Protein AF-A0A7W9JJ99-F1 (afdb_monomer)

Foldseek 3Di:
DDPPVPPPPDDPPPDQKDADPDPPPVVSLVVVVVCQQLFQWFQLAVRIIHGQVVQQPDDLQVLLVSSVVSLCVRPVPWAFDDPLVCVVVVHDDPDRQLETETADPDPVRFDWAANDPDRHHPNNVVVVDDGDGRRTYGHDYPDQDDPPPPFDWDFDADPVGHTPGIDTHDVVVVVCVCLVVVDDPVVSVVVVVVCCVVCVPD

Structure (mmCIF, N/CA/C/O backbone):
data_AF-A0A7W9JJ99-F1
#
_entry.id   AF-A0A7W9JJ99-F1
#
loop_
_atom_site.group_PDB
_atom_site.id
_atom_site.type_symbol
_atom_site.label_atom_id
_atom_site.label_alt_id
_atom_site.label_comp_id
_atom_site.label_asym_id
_atom_site.label_entity_id
_atom_site.label_seq_id
_atom_site.pdbx_PDB_ins_code
_atom_site.Cartn_x
_atom_site.Cartn_y
_atom_site.Cartn_z
_atom_site.occupancy
_atom_site.B_iso_or_equiv
_atom_site.auth_seq_id
_atom_site.auth_comp_id
_atom_site.auth_asym_id
_atom_site.auth_atom_id
_atom_site.pdbx_PDB_model_num
ATOM 1 N N . MET A 1 1 ? -23.608 -8.880 16.069 1.00 31.75 1 MET A N 1
ATOM 2 C CA . MET A 1 1 ? -22.162 -8.655 15.839 1.00 31.75 1 MET A CA 1
ATOM 3 C C . MET A 1 1 ? -21.664 -9.660 14.813 1.00 31.75 1 MET A C 1
ATOM 5 O O . MET A 1 1 ? -21.058 -10.658 15.172 1.00 31.75 1 MET A O 1
ATOM 9 N N . THR A 1 2 ? -21.964 -9.427 13.537 1.00 25.95 2 THR A N 1
ATOM 10 C CA . THR A 1 2 ? -21.487 -10.282 12.443 1.00 25.95 2 THR A CA 1
ATOM 11 C C . THR A 1 2 ? -19.990 -10.051 12.272 1.00 25.95 2 THR A C 1
ATOM 13 O O . THR A 1 2 ? -19.569 -8.919 12.024 1.00 25.95 2 THR A O 1
ATOM 16 N N . ALA A 1 3 ? -19.186 -11.091 12.473 1.00 32.62 3 ALA A N 1
ATOM 17 C CA . ALA A 1 3 ? -17.750 -11.025 12.274 1.00 32.62 3 ALA A CA 1
ATOM 18 C C . ALA A 1 3 ? -17.468 -10.696 10.800 1.00 32.62 3 ALA A C 1
ATOM 20 O O . ALA A 1 3 ? -17.938 -11.383 9.900 1.00 32.62 3 ALA A O 1
ATOM 21 N N . LEU A 1 4 ? -16.667 -9.659 10.541 1.00 39.00 4 LEU A N 1
ATOM 22 C CA . LEU A 1 4 ? -16.197 -9.288 9.194 1.00 39.00 4 LEU A CA 1
ATOM 23 C C . LEU A 1 4 ? -15.353 -10.391 8.511 1.00 39.00 4 LEU A C 1
ATOM 25 O O . LEU A 1 4 ? -14.909 -10.199 7.383 1.00 39.00 4 LEU A O 1
ATOM 29 N N . ALA A 1 5 ? -15.141 -11.526 9.186 1.00 36.66 5 ALA A N 1
ATOM 30 C CA . ALA A 1 5 ? -14.491 -12.725 8.672 1.00 36.66 5 ALA A CA 1
ATOM 31 C C . ALA A 1 5 ? -15.355 -13.522 7.670 1.00 36.66 5 ALA A C 1
ATOM 33 O O . ALA A 1 5 ? -14.796 -14.298 6.907 1.00 36.66 5 ALA A O 1
ATOM 34 N N . ASP A 1 6 ? -16.675 -13.301 7.623 1.00 34.53 6 ASP A N 1
ATOM 35 C CA . ASP A 1 6 ? -17.609 -14.064 6.769 1.00 34.53 6 ASP A CA 1
ATOM 36 C C . ASP A 1 6 ? -17.814 -13.486 5.354 1.00 34.53 6 ASP A C 1
ATOM 38 O O . ASP A 1 6 ? -18.693 -13.912 4.605 1.00 34.53 6 ASP A O 1
ATOM 42 N N . VAL A 1 7 ? -17.018 -12.493 4.943 1.00 38.62 7 VAL A N 1
ATOM 43 C CA . VAL A 1 7 ? -17.104 -11.953 3.577 1.00 38.62 7 VAL A CA 1
ATOM 44 C C . VAL A 1 7 ? -16.300 -12.852 2.636 1.00 38.62 7 VAL A C 1
ATOM 46 O O . VAL A 1 7 ? -15.124 -12.606 2.375 1.00 38.62 7 VAL A O 1
ATOM 49 N N . ALA A 1 8 ? -16.967 -13.885 2.119 1.00 35.09 8 ALA A N 1
ATOM 50 C CA . ALA A 1 8 ? -16.450 -14.935 1.232 1.00 35.09 8 ALA A CA 1
ATOM 51 C C . ALA A 1 8 ? -15.823 -14.463 -0.107 1.00 35.09 8 ALA A C 1
ATOM 53 O O . ALA A 1 8 ? -15.355 -15.290 -0.883 1.00 35.09 8 ALA A O 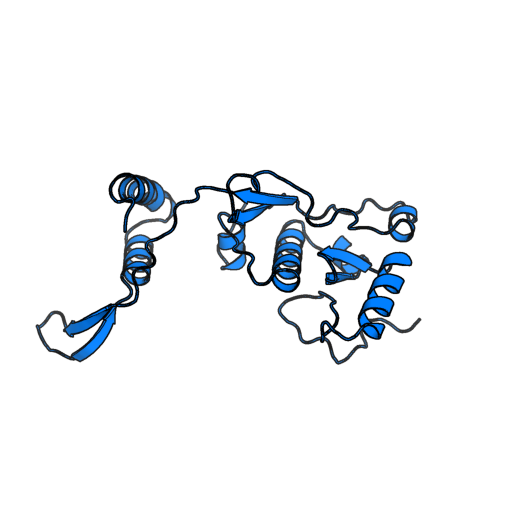1
ATOM 54 N N . ASP A 1 9 ? -15.750 -13.153 -0.366 1.00 32.00 9 ASP A N 1
ATOM 55 C CA . ASP A 1 9 ? -15.292 -12.568 -1.638 1.00 32.00 9 ASP A CA 1
ATOM 56 C C . ASP A 1 9 ? -13.949 -11.814 -1.565 1.00 32.00 9 ASP A C 1
ATOM 58 O O . ASP A 1 9 ? -13.545 -11.142 -2.518 1.00 32.00 9 ASP A O 1
ATOM 62 N N . LEU A 1 10 ? -13.202 -11.921 -0.462 1.00 34.94 10 LEU A N 1
ATOM 63 C CA . LEU A 1 10 ? -11.846 -11.368 -0.392 1.00 34.94 10 LEU A CA 1
ATOM 64 C C . LEU A 1 10 ? -10.830 -12.391 -0.911 1.00 34.9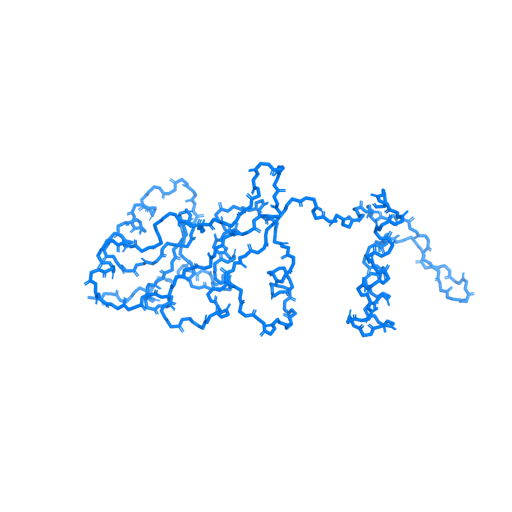4 10 LEU A C 1
ATOM 66 O O . LEU A 1 10 ? -10.367 -13.260 -0.176 1.00 34.94 10 LEU A O 1
ATOM 70 N N . ARG A 1 11 ? -10.443 -12.279 -2.188 1.00 32.44 11 ARG A N 1
ATOM 71 C CA . ARG A 1 11 ? -9.293 -13.035 -2.704 1.00 32.44 11 ARG A CA 1
ATOM 72 C C . ARG A 1 11 ? -8.020 -12.574 -1.980 1.00 32.44 11 ARG A C 1
ATOM 74 O O . ARG A 1 11 ? -7.723 -11.378 -2.024 1.00 32.44 11 ARG A O 1
ATOM 81 N N . PRO A 1 12 ? -7.229 -13.475 -1.366 1.00 34.31 12 PRO A N 1
ATOM 82 C CA . PRO A 1 12 ? -5.925 -13.116 -0.838 1.00 34.31 12 PRO A CA 1
ATOM 83 C C . PRO A 1 12 ? -4.993 -12.789 -2.005 1.00 34.31 12 PRO A C 1
ATOM 85 O O . PRO A 1 12 ? -4.319 -13.650 -2.559 1.00 34.31 12 PRO A O 1
ATOM 88 N N . GLY A 1 13 ? -4.905 -11.510 -2.349 1.00 35.56 13 GLY A N 1
ATOM 89 C CA . GLY A 1 13 ? -3.699 -10.956 -2.947 1.00 35.56 13 GLY A CA 1
ATOM 90 C C . GLY A 1 13 ? -2.668 -10.740 -1.843 1.00 35.56 13 GLY A C 1
ATOM 91 O O . GLY A 1 13 ? -2.318 -9.602 -1.553 1.00 35.56 13 GLY A O 1
ATOM 92 N N . THR A 1 14 ? -2.240 -11.803 -1.149 1.00 40.41 14 THR A N 1
ATOM 93 C CA . THR A 1 14 ? -1.187 -11.738 -0.109 1.00 40.41 14 THR A CA 1
ATOM 94 C C . THR A 1 14 ? -1.418 -10.680 0.994 1.00 40.41 14 THR A C 1
ATOM 96 O O . THR A 1 14 ? -0.504 -9.951 1.368 1.00 40.41 14 THR A O 1
ATOM 99 N N . GLY A 1 15 ? -2.636 -10.566 1.540 1.00 51.03 15 GLY A N 1
ATOM 100 C CA . GLY A 1 15 ? -2.869 -9.803 2.775 1.00 51.03 15 GLY A CA 1
ATOM 101 C C . GLY A 1 15 ? -4.320 -9.358 3.032 1.00 51.03 15 GLY A C 1
ATOM 102 O O . GLY A 1 15 ? -5.155 -9.448 2.136 1.00 51.03 15 GLY A O 1
ATOM 103 N N . PRO A 1 16 ? -4.630 -8.840 4.239 1.00 68.81 16 PRO A N 1
ATOM 104 C CA . PRO A 1 16 ? -5.989 -8.512 4.697 1.00 68.81 16 PRO A CA 1
ATOM 105 C C . PRO A 1 16 ? -6.514 -7.134 4.228 1.00 68.81 16 PRO A C 1
ATOM 107 O O . PRO A 1 16 ? -7.347 -6.516 4.893 1.00 68.81 16 PRO A O 1
ATOM 110 N N . LEU A 1 17 ? -5.992 -6.609 3.113 1.00 78.69 17 LEU A N 1
ATOM 111 C CA . LEU A 1 17 ? -6.330 -5.272 2.613 1.00 78.69 17 LEU A CA 1
ATOM 112 C C . LEU A 1 17 ? -7.740 -5.235 2.011 1.00 78.69 17 LEU A C 1
ATOM 114 O O . LEU A 1 17 ? -8.132 -6.112 1.248 1.00 78.69 17 LEU A O 1
ATOM 118 N N . LEU A 1 18 ? -8.478 -4.171 2.319 1.00 82.94 18 LEU A N 1
ATOM 119 C CA . LEU A 1 18 ? -9.849 -3.945 1.880 1.00 82.94 18 LEU A CA 1
ATOM 120 C C . LEU A 1 18 ? -9.906 -2.739 0.940 1.00 82.94 18 LEU A C 1
ATOM 122 O O . LEU A 1 18 ? -9.559 -1.617 1.321 1.00 82.94 18 LEU A O 1
ATOM 126 N N . CYS A 1 19 ? -10.392 -2.950 -0.275 1.00 84.44 19 CYS A N 1
ATOM 127 C CA . CYS A 1 19 ? -10.714 -1.901 -1.237 1.00 84.44 19 CYS A CA 1
ATOM 128 C C . CYS A 1 19 ? -11.987 -2.279 -2.008 1.00 84.44 19 CYS A C 1
ATOM 130 O O . CYS A 1 19 ? -12.437 -3.423 -1.971 1.00 84.44 19 CYS A O 1
ATOM 132 N N . ALA A 1 20 ? -12.610 -1.309 -2.677 1.00 76.44 20 ALA A N 1
ATOM 133 C CA . ALA A 1 20 ? -13.726 -1.616 -3.568 1.00 76.44 20 ALA A CA 1
ATOM 134 C C . ALA A 1 20 ? -13.201 -2.361 -4.805 1.00 76.44 20 ALA A C 1
ATOM 136 O O . ALA A 1 20 ? -12.248 -1.898 -5.430 1.00 76.44 20 ALA A O 1
ATOM 137 N N . ALA A 1 21 ? -13.839 -3.479 -5.167 1.00 74.94 21 ALA A N 1
ATOM 138 C CA . ALA A 1 21 ? -13.423 -4.310 -6.302 1.00 74.94 21 ALA A CA 1
ATOM 139 C C . ALA A 1 21 ? -13.453 -3.548 -7.637 1.00 74.94 21 ALA A C 1
ATOM 141 O O . ALA A 1 21 ? -12.597 -3.747 -8.495 1.00 74.94 21 ALA A O 1
ATOM 142 N N . ARG A 1 22 ? -14.431 -2.649 -7.794 1.00 72.81 22 ARG A N 1
ATOM 143 C CA . ARG A 1 22 ? -14.549 -1.730 -8.928 1.00 72.81 22 ARG A CA 1
ATOM 144 C C . ARG A 1 22 ? -14.468 -0.291 -8.442 1.00 72.81 22 ARG A C 1
ATOM 146 O O . ARG A 1 22 ? -15.005 0.055 -7.387 1.00 72.81 22 ARG A O 1
ATOM 153 N N . ARG A 1 23 ? -13.805 0.569 -9.213 1.00 72.44 23 ARG A N 1
ATOM 154 C CA . ARG A 1 23 ? -13.537 1.964 -8.822 1.00 72.44 23 ARG A CA 1
ATOM 155 C C . ARG A 1 23 ? -14.819 2.805 -8.788 1.00 72.44 23 ARG A C 1
ATOM 157 O O . ARG A 1 23 ? -14.915 3.749 -7.996 1.00 72.44 23 ARG A O 1
ATOM 164 N N . GLU A 1 24 ? -15.778 2.433 -9.621 1.00 81.31 24 GLU A N 1
ATOM 165 C CA . GLU A 1 24 ? -17.103 3.012 -9.810 1.00 81.31 24 GLU A CA 1
ATOM 166 C C . GLU A 1 24 ? -18.142 2.545 -8.779 1.00 81.31 24 GLU A C 1
ATOM 168 O O . GLU A 1 24 ? -19.194 3.171 -8.668 1.00 81.31 24 GLU A O 1
ATOM 173 N N . ASP A 1 25 ? -17.858 1.518 -7.965 1.00 86.56 25 ASP A N 1
ATOM 174 C CA . ASP A 1 25 ? -18.778 1.074 -6.909 1.00 86.56 25 ASP A CA 1
ATOM 175 C C . ASP A 1 25 ? -18.770 2.056 -5.723 1.00 86.56 25 ASP A C 1
ATOM 177 O O . ASP A 1 25 ? -18.085 1.900 -4.702 1.00 86.56 25 ASP A O 1
ATOM 181 N N . LEU A 1 26 ? -19.558 3.119 -5.869 1.00 88.56 26 LEU A N 1
ATOM 182 C CA . LEU A 1 26 ? -19.709 4.167 -4.866 1.00 88.56 26 LEU A CA 1
ATOM 183 C C . LEU A 1 26 ? -20.314 3.635 -3.561 1.00 88.56 26 LEU A C 1
ATOM 185 O O . LEU A 1 26 ? -19.985 4.143 -2.486 1.00 88.56 26 LEU A O 1
ATOM 189 N N . ALA A 1 27 ? -21.173 2.615 -3.623 1.00 82.62 27 ALA A N 1
ATOM 190 C CA . ALA A 1 27 ? -21.819 2.048 -2.445 1.00 82.62 27 ALA A CA 1
ATOM 191 C C . ALA A 1 27 ? -20.811 1.285 -1.574 1.00 82.62 27 ALA A C 1
ATOM 193 O O . ALA A 1 27 ? -20.781 1.482 -0.355 1.00 82.62 27 ALA A O 1
ATOM 194 N N . ALA A 1 28 ? -19.947 0.462 -2.177 1.00 80.00 28 ALA A N 1
ATOM 195 C CA . ALA A 1 28 ? -18.839 -0.196 -1.483 1.00 80.00 28 ALA A CA 1
ATOM 196 C C . ALA A 1 28 ? -17.869 0.820 -0.869 1.00 80.00 28 ALA A C 1
ATOM 198 O O . ALA A 1 28 ? -17.546 0.732 0.317 1.00 80.00 28 ALA A O 1
ATOM 199 N N . ARG A 1 29 ? -17.481 1.853 -1.624 1.00 86.06 29 ARG A N 1
ATOM 200 C CA . ARG A 1 29 ? -16.591 2.915 -1.123 1.00 86.06 29 ARG A CA 1
ATOM 201 C C . ARG A 1 29 ? -17.185 3.655 0.074 1.00 86.06 29 ARG A C 1
ATOM 203 O O . ARG A 1 29 ? -16.494 3.871 1.065 1.00 86.06 29 ARG A O 1
ATOM 210 N N . ARG A 1 30 ? -18.480 3.988 0.028 1.00 89.50 30 ARG A N 1
ATOM 211 C CA . ARG A 1 30 ? -19.195 4.602 1.159 1.00 89.50 30 ARG A CA 1
ATOM 212 C C . ARG A 1 30 ? -19.293 3.669 2.365 1.00 89.50 30 ARG A C 1
ATOM 214 O O . ARG A 1 30 ? -19.314 4.160 3.489 1.00 89.50 30 ARG A O 1
ATOM 221 N N . ARG A 1 31 ? -19.405 2.349 2.168 1.00 90.25 31 ARG A N 1
ATOM 222 C CA . ARG A 1 31 ? -19.384 1.365 3.269 1.00 90.25 31 ARG A CA 1
ATOM 223 C C . ARG A 1 31 ? -18.015 1.329 3.952 1.00 90.25 31 ARG A C 1
ATOM 225 O O . ARG A 1 31 ? -17.969 1.416 5.174 1.00 90.25 31 ARG A O 1
ATOM 232 N N . LEU A 1 32 ? -16.931 1.282 3.175 1.00 88.50 32 LEU A N 1
ATOM 233 C CA . LEU A 1 32 ? -15.558 1.323 3.694 1.00 88.50 32 LEU A CA 1
ATOM 234 C C . LEU A 1 32 ? -15.269 2.626 4.444 1.00 88.50 32 LEU A C 1
ATOM 236 O O . LEU A 1 32 ? -14.741 2.592 5.551 1.00 88.50 32 LEU A O 1
ATOM 240 N N . GLU A 1 33 ? -15.674 3.767 3.882 1.00 91.19 33 GLU A N 1
ATOM 241 C CA . GLU A 1 33 ? -15.489 5.061 4.542 1.00 91.19 33 GLU A CA 1
ATOM 242 C C . GLU A 1 33 ? -16.238 5.121 5.875 1.00 91.19 33 GLU A C 1
ATOM 244 O O . GLU A 1 33 ? -15.659 5.521 6.878 1.00 91.19 33 GLU A O 1
ATOM 249 N N . ARG A 1 34 ? -17.490 4.643 5.921 1.00 92.69 34 ARG A N 1
ATOM 250 C CA . ARG A 1 34 ? -18.264 4.559 7.169 1.00 92.69 34 ARG A CA 1
ATOM 251 C C . ARG A 1 34 ? -17.601 3.654 8.205 1.00 92.69 34 ARG A C 1
ATOM 253 O O . ARG A 1 34 ? -17.524 4.039 9.367 1.00 92.69 34 ARG A O 1
ATOM 260 N N . ALA A 1 35 ? -17.110 2.483 7.802 1.00 90.19 35 ALA A N 1
ATOM 261 C CA . ALA A 1 35 ? -16.393 1.576 8.699 1.00 90.19 35 ALA A CA 1
ATOM 262 C C . ALA A 1 35 ? -15.102 2.218 9.243 1.00 90.19 35 ALA A C 1
ATOM 264 O O . ALA A 1 35 ? -14.821 2.136 10.436 1.00 90.19 35 ALA A O 1
ATOM 265 N N . TRP A 1 36 ? -14.362 2.951 8.405 1.00 95.69 36 TRP A N 1
ATOM 266 C CA . TRP A 1 36 ? -13.226 3.753 8.859 1.00 95.69 36 TRP A CA 1
ATOM 267 C C . TRP A 1 36 ? -13.654 4.848 9.842 1.00 95.69 36 TRP A C 1
ATOM 269 O O . TRP A 1 36 ? -13.064 4.951 10.915 1.00 95.69 36 TRP A O 1
ATOM 279 N N . THR A 1 37 ? -14.707 5.620 9.547 1.00 95.56 37 THR A N 1
ATOM 280 C CA . THR A 1 37 ? -15.227 6.668 10.443 1.00 95.56 37 THR A CA 1
ATOM 281 C C . THR A 1 37 ? -15.614 6.121 11.817 1.00 95.56 37 THR A C 1
ATOM 283 O O . THR A 1 37 ? -15.322 6.776 12.812 1.00 95.56 37 THR A O 1
ATOM 286 N N . ARG A 1 38 ? -16.201 4.917 11.886 1.00 93.88 38 ARG A N 1
ATOM 287 C CA . ARG A 1 38 ? -16.521 4.229 13.152 1.00 93.88 38 ARG A CA 1
ATOM 288 C C . ARG A 1 38 ? -15.298 3.724 13.919 1.00 93.88 38 ARG A C 1
ATOM 290 O O . ARG A 1 38 ? -15.411 3.438 15.102 1.00 93.88 38 ARG A O 1
ATOM 297 N N . GLY A 1 39 ? -14.143 3.643 13.263 1.00 94.44 39 GLY A N 1
ATOM 298 C CA . GLY A 1 39 ? -12.896 3.163 13.855 1.00 94.44 39 GLY A CA 1
ATOM 299 C C . GLY A 1 39 ? -12.613 1.680 13.635 1.00 94.44 39 GLY A C 1
ATOM 300 O O . GLY A 1 39 ? -11.619 1.176 14.143 1.00 94.44 39 GLY A O 1
ATOM 301 N N . ASP A 1 40 ? -13.415 0.998 12.817 1.00 91.69 40 ASP A N 1
ATOM 302 C CA . ASP A 1 40 ? -13.230 -0.427 12.521 1.00 91.69 40 ASP A CA 1
ATOM 303 C C . ASP A 1 40 ? -11.980 -0.669 11.646 1.00 91.69 40 ASP A C 1
ATOM 305 O O . ASP A 1 40 ? -11.399 -1.758 11.639 1.00 91.69 40 ASP A O 1
ATOM 309 N N . LEU A 1 41 ? -11.561 0.353 10.889 1.00 93.12 41 LEU A N 1
ATOM 310 C CA . LEU A 1 41 ? -10.511 0.273 9.876 1.00 93.12 41 LEU A CA 1
ATOM 311 C C . LEU A 1 41 ? -9.413 1.326 10.072 1.00 93.12 41 LEU A C 1
ATOM 313 O O . LEU A 1 41 ? -9.663 2.459 10.482 1.00 93.12 41 LEU A O 1
ATOM 317 N N . VAL A 1 42 ? -8.205 0.981 9.636 1.00 94.12 42 VAL A N 1
ATOM 318 C CA . VAL A 1 42 ? -7.075 1.880 9.388 1.00 94.12 42 VAL A CA 1
ATOM 319 C C . VAL A 1 42 ? -6.982 2.141 7.890 1.00 94.12 42 VAL A C 1
ATOM 321 O O . VAL A 1 42 ? -7.060 1.222 7.080 1.00 94.12 42 VAL A O 1
ATOM 324 N N . ARG A 1 43 ? -6.798 3.400 7.499 1.00 95.25 43 ARG A N 1
ATOM 325 C CA . ARG A 1 43 ? -6.557 3.791 6.108 1.00 95.25 43 ARG A CA 1
ATOM 326 C C . ARG A 1 43 ? -5.055 3.789 5.844 1.00 95.25 43 ARG A C 1
ATOM 328 O O . ARG A 1 43 ? -4.326 4.544 6.480 1.00 95.25 43 ARG A O 1
ATOM 335 N N . LEU A 1 44 ? -4.594 2.988 4.889 1.00 92.12 44 LEU A N 1
ATOM 336 C CA . LEU A 1 44 ? -3.174 2.939 4.511 1.00 92.12 44 LEU A CA 1
ATOM 337 C C . LEU A 1 44 ? -2.892 3.767 3.255 1.00 92.12 44 LEU A C 1
ATOM 339 O O . LEU A 1 44 ? -1.858 4.424 3.159 1.00 92.12 44 LEU A O 1
ATOM 343 N N . ALA A 1 45 ? -3.850 3.809 2.331 1.00 90.94 45 ALA A N 1
ATOM 344 C CA . ALA A 1 45 ? -3.818 4.660 1.150 1.00 90.94 45 ALA A CA 1
ATOM 345 C C . ALA A 1 45 ? -5.237 5.133 0.794 1.00 90.94 45 ALA A C 1
ATOM 347 O O . ALA A 1 45 ? -6.224 4.737 1.416 1.00 90.94 45 ALA A O 1
ATOM 348 N N . ALA A 1 46 ? -5.362 6.021 -0.193 1.00 87.75 46 ALA A N 1
ATOM 349 C CA . ALA A 1 46 ? -6.670 6.489 -0.641 1.00 87.75 46 ALA A CA 1
ATOM 350 C C . ALA A 1 46 ? -7.511 5.309 -1.164 1.00 87.75 46 ALA A C 1
ATOM 352 O O . ALA A 1 46 ? -7.149 4.691 -2.160 1.00 87.75 46 ALA A O 1
ATOM 353 N N . GLY A 1 47 ? -8.624 5.007 -0.489 1.00 88.56 47 GLY A N 1
ATOM 354 C CA . GLY A 1 47 ? -9.521 3.909 -0.862 1.00 88.56 47 GLY A CA 1
ATOM 355 C C . GLY A 1 47 ? -9.030 2.503 -0.495 1.00 88.56 47 GLY A C 1
ATOM 356 O O . GLY A 1 47 ? -9.682 1.540 -0.891 1.00 88.56 47 GLY A O 1
ATOM 357 N N . VAL A 1 48 ? -7.924 2.378 0.251 1.00 90.25 48 VAL A N 1
ATOM 358 C CA . VAL A 1 48 ? -7.375 1.089 0.695 1.00 90.25 48 VAL A CA 1
ATOM 359 C C . VAL A 1 48 ? -7.228 1.083 2.212 1.00 90.25 48 VAL A C 1
ATOM 361 O O . VAL A 1 48 ? -6.565 1.947 2.801 1.00 90.25 48 VAL A O 1
ATOM 364 N N . TYR A 1 49 ? -7.853 0.093 2.835 1.00 91.25 49 TYR A N 1
ATOM 365 C CA . TYR A 1 49 ? -8.022 -0.004 4.275 1.00 91.25 49 TYR A CA 1
ATOM 366 C C . TYR A 1 49 ? -7.522 -1.349 4.799 1.00 91.25 49 TYR A C 1
ATOM 368 O O . TYR A 1 49 ? -7.333 -2.298 4.044 1.00 91.25 49 TYR A O 1
ATOM 376 N N . LEU A 1 50 ? -7.331 -1.429 6.108 1.00 87.69 50 LEU A N 1
ATOM 377 C CA . LEU A 1 50 ? -7.024 -2.654 6.833 1.00 87.69 50 LEU A CA 1
ATOM 378 C C . LEU A 1 50 ? -7.847 -2.679 8.125 1.00 87.69 50 LEU A C 1
ATOM 380 O O . LEU A 1 50 ? -7.986 -1.618 8.736 1.00 87.69 50 LEU A O 1
ATOM 384 N N . PRO A 1 51 ? -8.377 -3.824 8.586 1.00 87.25 51 PRO A N 1
ATOM 385 C CA . PRO A 1 51 ? -9.005 -3.893 9.902 1.00 87.25 51 PRO A CA 1
ATOM 386 C C . PRO A 1 51 ? -8.061 -3.404 11.008 1.00 87.25 51 PRO A C 1
ATOM 388 O O . PRO A 1 51 ? -6.880 -3.764 11.039 1.00 87.25 51 PRO A O 1
ATOM 391 N N . ALA A 1 52 ? -8.571 -2.576 11.921 1.00 90.12 52 ALA A N 1
ATOM 392 C CA . ALA A 1 52 ? -7.764 -1.977 12.984 1.00 90.12 52 ALA A CA 1
ATOM 393 C C . ALA A 1 52 ? -7.115 -3.004 13.940 1.00 90.12 52 ALA A C 1
ATOM 395 O O . ALA A 1 52 ? -5.928 -2.838 14.253 1.00 90.12 52 ALA A O 1
ATOM 396 N N . PRO A 1 53 ? -7.799 -4.094 14.352 1.00 84.69 53 PRO A N 1
ATOM 397 C CA . PRO A 1 53 ? -7.171 -5.144 15.155 1.00 84.69 53 PRO A CA 1
ATOM 398 C C . PRO A 1 53 ? -6.007 -5.810 14.416 1.00 84.69 53 PRO A C 1
ATOM 400 O O . PRO A 1 53 ? -4.926 -5.978 14.976 1.00 84.69 53 PRO A O 1
ATOM 403 N N . THR A 1 54 ? -6.192 -6.098 13.124 1.00 84.94 54 THR A N 1
ATOM 404 C CA . THR A 1 54 ? -5.151 -6.684 12.277 1.00 84.94 54 THR A CA 1
ATOM 405 C C . THR A 1 54 ? -3.940 -5.767 12.178 1.00 84.94 54 THR A C 1
ATOM 407 O O . THR A 1 54 ? -2.830 -6.217 12.424 1.00 84.94 54 THR A O 1
ATOM 410 N N . TRP A 1 55 ? -4.138 -4.473 11.899 1.00 89.56 55 TRP A N 1
ATOM 411 C CA . TRP A 1 55 ? -3.045 -3.494 11.842 1.00 89.56 55 TRP A CA 1
ATOM 412 C C . TRP A 1 55 ? -2.229 -3.432 13.139 1.00 89.56 55 TRP A C 1
ATOM 414 O O . TRP A 1 55 ? -1.005 -3.315 13.108 1.00 89.56 55 TRP A O 1
ATOM 424 N N . THR A 1 56 ? -2.916 -3.507 14.278 1.00 89.31 56 THR A N 1
ATOM 425 C CA . THR A 1 56 ? -2.300 -3.397 15.605 1.00 89.31 56 THR A CA 1
ATOM 426 C C . THR A 1 56 ? -1.469 -4.636 15.938 1.00 89.31 56 THR A C 1
ATOM 428 O O . THR A 1 56 ? -0.414 -4.509 16.554 1.00 89.31 56 THR A O 1
ATOM 431 N N . ALA A 1 57 ? -1.908 -5.809 15.478 1.00 84.50 57 ALA A N 1
ATOM 432 C CA . ALA A 1 57 ? -1.205 -7.076 15.646 1.00 84.50 57 ALA A CA 1
ATOM 433 C C . ALA A 1 57 ? -0.008 -7.258 14.692 1.00 84.50 57 ALA A C 1
ATOM 435 O O . ALA A 1 57 ? 0.829 -8.126 14.934 1.00 84.50 57 ALA A O 1
ATOM 436 N N . LEU A 1 58 ? 0.097 -6.468 13.613 1.00 82.00 58 LEU A N 1
ATOM 437 C CA . LEU A 1 58 ? 1.212 -6.589 12.671 1.00 82.00 58 LEU A CA 1
ATOM 438 C C . LEU A 1 58 ? 2.547 -6.230 13.329 1.00 82.00 58 LEU A C 1
ATOM 440 O O . LEU A 1 58 ? 2.702 -5.169 13.952 1.00 82.00 58 LEU A O 1
ATOM 444 N N . SER A 1 59 ? 3.545 -7.076 13.071 1.00 81.19 59 SER A N 1
ATOM 445 C CA . SER A 1 59 ? 4.934 -6.762 13.376 1.00 81.19 59 SER A CA 1
ATOM 446 C C . SER A 1 59 ? 5.377 -5.503 12.610 1.00 81.19 59 SER A C 1
ATOM 448 O O . SER A 1 59 ? 4.793 -5.155 11.574 1.00 81.19 59 SER A O 1
ATOM 450 N N . PRO A 1 60 ? 6.428 -4.802 13.066 1.00 79.06 60 PRO A N 1
ATOM 451 C CA . PRO A 1 60 ? 6.935 -3.633 12.352 1.00 79.06 60 PRO A CA 1
ATOM 452 C C . PRO A 1 60 ? 7.278 -3.915 10.875 1.00 79.06 60 PRO A C 1
ATOM 454 O O . PRO A 1 60 ? 6.989 -3.102 9.994 1.00 79.06 60 PRO A O 1
ATOM 457 N N . TRP A 1 61 ? 7.784 -5.114 10.587 1.00 73.44 61 TRP A N 1
ATOM 458 C CA . TRP A 1 61 ? 8.116 -5.589 9.242 1.00 73.44 61 TRP A CA 1
ATOM 459 C C . TRP A 1 61 ? 6.890 -5.767 8.356 1.00 73.44 61 TRP A C 1
ATOM 461 O O . TRP A 1 61 ? 6.879 -5.334 7.199 1.00 73.44 61 TRP A O 1
ATOM 471 N N . ASP A 1 62 ? 5.838 -6.363 8.903 1.00 79.69 62 ASP A N 1
ATOM 472 C CA . ASP A 1 62 ? 4.623 -6.666 8.149 1.00 79.69 62 ASP A CA 1
ATOM 473 C C . ASP A 1 62 ? 3.814 -5.400 7.885 1.00 79.69 62 ASP A C 1
ATOM 475 O O . ASP A 1 62 ? 3.197 -5.267 6.828 1.00 79.69 62 ASP A O 1
ATOM 479 N N . ARG A 1 63 ? 3.909 -4.403 8.775 1.00 86.88 63 ARG A N 1
ATOM 480 C CA . ARG A 1 63 ? 3.350 -3.066 8.534 1.00 86.88 63 ARG A CA 1
ATOM 481 C C . ARG A 1 63 ? 3.947 -2.413 7.294 1.00 86.88 63 ARG A C 1
ATOM 483 O O . ARG A 1 63 ? 3.203 -1.791 6.533 1.00 86.88 63 ARG A O 1
ATOM 490 N N . SER A 1 64 ? 5.255 -2.557 7.066 1.00 85.06 64 SER A N 1
ATOM 491 C CA . SER A 1 64 ? 5.905 -2.005 5.870 1.00 85.06 64 SER A CA 1
ATOM 492 C C . SER A 1 64 ? 5.419 -2.690 4.589 1.00 85.06 64 SER A C 1
ATOM 494 O O . SER A 1 64 ? 5.057 -2.015 3.625 1.00 85.06 64 SER A O 1
ATOM 496 N N . THR A 1 65 ? 5.276 -4.015 4.630 1.00 84.00 65 THR A N 1
ATOM 497 C CA . THR A 1 65 ? 4.798 -4.837 3.510 1.00 84.00 65 THR A CA 1
ATOM 498 C C . THR A 1 65 ? 3.332 -4.546 3.180 1.00 84.00 65 THR A C 1
ATOM 500 O O . THR A 1 65 ? 3.009 -4.229 2.036 1.00 84.00 65 THR A O 1
ATOM 503 N N . ALA A 1 66 ? 2.447 -4.542 4.184 1.00 84.38 66 ALA A N 1
ATOM 504 C CA . ALA A 1 66 ? 1.031 -4.208 4.015 1.00 84.38 66 ALA A CA 1
ATOM 505 C C . ALA A 1 66 ? 0.838 -2.780 3.479 1.00 84.38 66 ALA A C 1
ATOM 507 O O . ALA A 1 66 ? -0.022 -2.529 2.635 1.00 84.38 66 ALA A O 1
ATOM 508 N N . SER A 1 67 ? 1.669 -1.840 3.932 1.00 90.75 67 SER A N 1
ATOM 509 C CA . SER A 1 67 ? 1.625 -0.453 3.468 1.00 90.75 67 SER A CA 1
ATOM 510 C C . SER A 1 67 ? 2.114 -0.296 2.028 1.00 90.75 67 SER A C 1
ATOM 512 O O . SER A 1 67 ? 1.544 0.493 1.275 1.00 90.75 67 SER A O 1
ATOM 514 N N . ALA A 1 68 ? 3.138 -1.052 1.625 1.00 87.12 68 ALA A N 1
ATOM 515 C CA . ALA A 1 68 ? 3.604 -1.090 0.243 1.00 87.12 68 ALA A CA 1
ATOM 516 C C . ALA A 1 68 ? 2.541 -1.688 -0.687 1.00 87.12 68 ALA A C 1
ATOM 518 O O . ALA A 1 68 ? 2.203 -1.070 -1.695 1.00 87.12 68 ALA A O 1
ATOM 519 N N . ALA A 1 69 ? 1.931 -2.812 -0.305 1.00 83.62 69 ALA A N 1
ATOM 520 C CA . ALA A 1 69 ? 0.821 -3.403 -1.050 1.00 83.62 69 ALA A CA 1
ATOM 521 C C . ALA A 1 69 ? -0.364 -2.427 -1.178 1.00 83.62 69 ALA A C 1
ATOM 523 O O . ALA A 1 69 ? -0.885 -2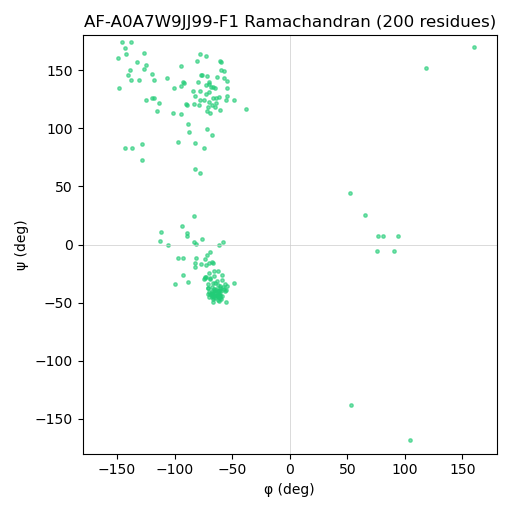.219 -2.274 1.00 83.62 69 ALA A O 1
ATOM 524 N N . ALA A 1 70 ? -0.736 -1.739 -0.093 1.00 88.56 70 ALA A N 1
ATOM 525 C CA . ALA A 1 70 ? -1.800 -0.739 -0.130 1.00 88.56 70 ALA A CA 1
ATOM 526 C C . ALA A 1 70 ? -1.481 0.436 -1.067 1.00 88.56 70 ALA A C 1
ATOM 528 O O . ALA A 1 70 ? -2.359 0.918 -1.787 1.00 88.56 70 ALA A O 1
ATOM 529 N N . LEU A 1 71 ? -0.227 0.895 -1.079 1.00 88.00 71 LEU A N 1
ATOM 530 C CA . LEU A 1 71 ? 0.212 1.958 -1.976 1.00 88.00 71 LEU A CA 1
ATOM 531 C C . LEU A 1 71 ? 0.197 1.508 -3.443 1.00 88.00 71 LEU A C 1
ATOM 533 O O . LEU A 1 71 ? -0.258 2.277 -4.286 1.00 88.00 71 LEU A O 1
ATOM 537 N N . ALA A 1 72 ? 0.639 0.283 -3.735 1.00 84.06 72 ALA A 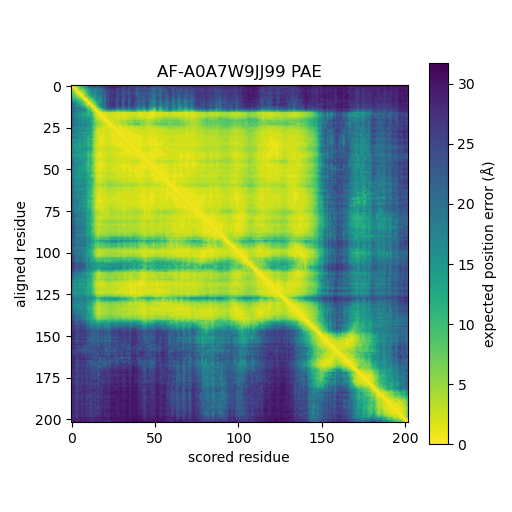N 1
ATOM 538 C CA . ALA A 1 72 ? 0.612 -0.295 -5.078 1.00 84.06 72 ALA A CA 1
ATOM 539 C C . ALA A 1 72 ? -0.822 -0.414 -5.615 1.00 84.06 72 ALA A C 1
ATOM 541 O O . ALA A 1 72 ? -1.093 -0.006 -6.741 1.00 84.06 72 ALA A O 1
ATOM 542 N N . LEU A 1 73 ? -1.762 -0.873 -4.780 1.00 80.00 73 LEU A N 1
ATOM 543 C CA . LEU A 1 73 ? -3.185 -0.943 -5.131 1.00 80.00 73 LEU A CA 1
ATOM 544 C C . LEU A 1 73 ? -3.780 0.443 -5.412 1.00 80.00 73 LEU A C 1
ATOM 546 O O . LEU A 1 73 ? -4.510 0.630 -6.383 1.00 80.00 73 LEU A O 1
ATOM 550 N N . ALA A 1 74 ? -3.466 1.435 -4.576 1.00 84.31 74 ALA A N 1
ATOM 551 C CA . ALA A 1 74 ? -3.980 2.791 -4.757 1.00 84.31 74 ALA A CA 1
ATOM 552 C C . ALA A 1 74 ? -3.327 3.529 -5.939 1.00 84.31 74 ALA A C 1
ATOM 554 O O . ALA A 1 74 ? -3.921 4.455 -6.498 1.00 84.31 74 ALA A O 1
ATOM 555 N N . ARG A 1 75 ? -2.082 3.173 -6.278 1.00 83.81 75 ARG A N 1
ATOM 556 C CA . ARG A 1 75 ? -1.253 3.827 -7.296 1.00 83.81 75 ARG A CA 1
ATOM 557 C C . ARG A 1 75 ? -0.428 2.776 -8.054 1.00 83.81 75 ARG A C 1
ATOM 559 O O . ARG A 1 75 ? 0.755 2.618 -7.741 1.00 83.81 75 ARG A O 1
ATOM 566 N N . PRO A 1 76 ? -1.002 2.120 -9.079 1.00 78.81 76 PRO A N 1
ATOM 567 C CA . PRO A 1 76 ? -0.328 1.041 -9.810 1.00 78.81 76 PRO A CA 1
ATOM 568 C C . PRO A 1 76 ? 0.992 1.445 -10.480 1.00 78.81 76 PRO A C 1
ATOM 570 O O . PRO A 1 76 ? 1.883 0.622 -10.622 1.00 78.81 76 PRO A O 1
ATOM 573 N N . ALA A 1 77 ? 1.159 2.725 -10.828 1.00 77.94 77 ALA A N 1
ATOM 574 C CA . ALA A 1 77 ? 2.405 3.261 -11.386 1.00 77.94 77 ALA A CA 1
ATOM 575 C C . ALA A 1 77 ? 3.531 3.471 -10.344 1.00 77.94 77 ALA A C 1
ATOM 577 O O . ALA A 1 77 ? 4.566 4.058 -10.653 1.00 77.94 77 ALA A O 1
ATOM 578 N N . THR A 1 78 ? 3.330 3.068 -9.086 1.00 80.31 78 THR A N 1
ATOM 579 C CA . THR A 1 78 ? 4.346 3.209 -8.035 1.00 80.31 78 THR A CA 1
ATOM 580 C C . THR A 1 78 ? 5.506 2.251 -8.286 1.00 80.31 78 THR A C 1
ATOM 582 O O . THR A 1 78 ? 5.323 1.039 -8.285 1.00 80.31 78 THR A O 1
ATOM 585 N N . VAL A 1 79 ? 6.718 2.795 -8.404 1.00 85.31 79 VAL A N 1
ATOM 586 C CA . VAL A 1 79 ? 7.952 2.006 -8.486 1.00 85.31 79 VAL A CA 1
ATOM 587 C C . VAL A 1 79 ? 8.647 2.028 -7.126 1.00 85.31 79 VAL A C 1
ATOM 589 O O . VAL A 1 79 ? 9.103 3.082 -6.671 1.00 85.31 79 VAL A O 1
ATOM 592 N N . PHE A 1 80 ? 8.710 0.874 -6.462 1.00 83.12 80 PHE A N 1
ATOM 593 C CA . PHE A 1 80 ? 9.475 0.697 -5.226 1.00 83.12 80 PHE A CA 1
ATOM 594 C C . PHE A 1 80 ? 10.965 0.569 -5.534 1.00 83.12 80 PHE A C 1
ATOM 596 O O . PHE A 1 80 ? 11.348 0.013 -6.559 1.00 83.12 80 PHE A O 1
ATOM 603 N N . THR A 1 81 ? 11.809 1.075 -4.640 1.00 84.12 81 THR A N 1
ATOM 604 C CA . THR A 1 81 ? 13.270 1.099 -4.816 1.00 84.12 81 THR A CA 1
ATOM 605 C C . THR A 1 81 ? 13.979 0.728 -3.512 1.00 84.12 81 THR A C 1
ATOM 607 O O . THR A 1 81 ? 13.326 0.534 -2.483 1.00 84.12 81 THR A O 1
ATOM 610 N N . GLY A 1 82 ? 15.309 0.601 -3.551 1.00 83.38 82 GLY A N 1
ATOM 611 C CA . GLY A 1 82 ? 16.143 0.380 -2.366 1.00 83.38 82 GLY A CA 1
ATOM 612 C C . GLY A 1 82 ? 15.696 -0.810 -1.510 1.00 83.38 82 GLY A C 1
ATOM 613 O O . GLY A 1 82 ? 15.304 -1.858 -2.026 1.00 83.38 82 GLY A O 1
ATOM 614 N N . LEU A 1 83 ? 15.709 -0.628 -0.186 1.00 84.19 83 LEU A N 1
ATOM 615 C CA . LEU A 1 83 ? 15.372 -1.692 0.765 1.00 84.19 83 LEU A CA 1
ATOM 616 C C . LEU A 1 83 ? 13.906 -2.132 0.682 1.00 84.19 83 LEU A C 1
ATOM 618 O O . LEU A 1 83 ? 13.591 -3.282 0.979 1.00 84.19 83 LEU A O 1
ATOM 622 N N . THR A 1 84 ? 13.003 -1.245 0.249 1.00 83.44 84 THR A N 1
ATOM 623 C CA . THR A 1 84 ? 11.595 -1.617 0.046 1.00 83.44 84 THR A CA 1
ATOM 624 C C . THR A 1 84 ? 11.453 -2.591 -1.119 1.00 83.44 84 THR A C 1
ATOM 626 O O . THR A 1 84 ? 10.784 -3.610 -0.975 1.00 83.44 84 THR A O 1
ATOM 629 N N . ALA A 1 85 ? 12.119 -2.327 -2.248 1.00 82.69 85 ALA A N 1
ATOM 630 C CA . ALA A 1 85 ? 12.131 -3.254 -3.379 1.00 82.69 85 ALA A CA 1
ATOM 631 C C . ALA A 1 85 ? 12.779 -4.595 -3.010 1.00 82.69 85 ALA A C 1
ATOM 633 O O . ALA A 1 85 ? 12.201 -5.641 -3.293 1.00 82.69 85 ALA A O 1
ATOM 634 N N . ALA A 1 86 ? 13.927 -4.564 -2.323 1.00 79.56 86 ALA A N 1
ATOM 635 C CA . ALA A 1 86 ? 14.611 -5.769 -1.860 1.00 79.56 86 ALA A CA 1
ATOM 636 C C . ALA A 1 86 ? 13.689 -6.646 -0.994 1.00 79.56 86 ALA A C 1
ATOM 638 O O . ALA A 1 86 ? 13.506 -7.830 -1.278 1.00 79.56 86 ALA A O 1
ATOM 639 N N . ARG A 1 87 ? 13.021 -6.041 -0.003 1.00 75.06 87 ARG A N 1
ATOM 640 C CA . ARG A 1 87 ? 12.067 -6.723 0.882 1.00 75.06 87 ARG A CA 1
ATOM 641 C C . ARG A 1 87 ? 10.900 -7.344 0.112 1.00 75.06 87 ARG A C 1
ATOM 643 O O . ARG A 1 87 ? 10.566 -8.499 0.353 1.00 75.06 87 ARG A O 1
ATOM 650 N N . LEU A 1 88 ? 10.291 -6.601 -0.816 1.00 72.88 88 LEU A N 1
ATOM 651 C CA . LEU A 1 88 ? 9.172 -7.092 -1.634 1.00 72.88 88 LEU A CA 1
ATOM 652 C C . LEU A 1 88 ? 9.576 -8.233 -2.579 1.00 72.88 88 LEU A C 1
ATOM 654 O O . LEU A 1 88 ? 8.725 -9.021 -2.980 1.00 72.88 88 LEU A O 1
ATOM 658 N N . ARG A 1 89 ? 10.864 -8.340 -2.921 1.00 73.50 89 ARG A N 1
ATOM 659 C CA . ARG A 1 89 ? 11.435 -9.446 -3.702 1.00 73.50 89 ARG A CA 1
ATOM 660 C C . ARG A 1 89 ? 11.906 -10.623 -2.842 1.00 73.50 89 ARG A C 1
ATOM 662 O O . ARG A 1 89 ? 12.514 -11.544 -3.370 1.00 73.50 89 ARG A O 1
ATOM 669 N N . GLY A 1 90 ? 11.620 -10.609 -1.540 1.00 67.81 90 GLY A N 1
ATOM 670 C CA . GLY A 1 90 ? 11.973 -11.695 -0.626 1.00 67.81 90 GLY A CA 1
ATOM 671 C C . GLY A 1 90 ? 13.421 -11.665 -0.138 1.00 67.81 90 GLY A C 1
ATOM 672 O O . GLY A 1 90 ? 13.835 -12.590 0.555 1.00 67.81 90 GLY A O 1
ATOM 673 N N . LEU A 1 91 ? 14.189 -10.611 -0.442 1.00 74.06 91 LEU A N 1
ATOM 674 C CA . LEU A 1 91 ? 15.534 -10.467 0.108 1.00 74.06 91 LEU A CA 1
ATOM 675 C C . LEU A 1 91 ? 15.452 -10.152 1.611 1.00 74.06 91 LEU A C 1
ATOM 677 O O . LEU A 1 91 ? 14.613 -9.341 2.035 1.00 74.06 91 LEU A O 1
ATOM 681 N N . PRO A 1 92 ? 16.313 -10.768 2.438 1.00 69.31 92 PRO A N 1
ATOM 682 C CA . PRO A 1 92 ? 16.338 -10.504 3.866 1.00 69.31 92 PRO A CA 1
ATOM 683 C C . PRO A 1 92 ? 16.827 -9.074 4.117 1.00 69.31 92 PRO A C 1
ATOM 685 O O . PRO A 1 92 ? 17.938 -8.701 3.752 1.00 69.31 92 PRO A O 1
ATOM 688 N N . VAL A 1 93 ? 15.987 -8.267 4.765 1.00 70.25 93 VAL A N 1
ATOM 689 C CA . VAL A 1 93 ? 16.329 -6.911 5.205 1.00 70.25 93 VAL A CA 1
ATOM 690 C C . VAL A 1 93 ? 16.281 -6.898 6.726 1.00 70.25 93 VAL A C 1
ATOM 692 O O . VAL A 1 93 ? 15.218 -7.086 7.309 1.00 70.25 93 VAL A O 1
ATOM 695 N N . ALA A 1 94 ? 17.433 -6.683 7.362 1.00 72.88 94 ALA A N 1
ATOM 696 C CA . ALA A 1 94 ? 17.580 -6.706 8.819 1.00 72.88 94 ALA A CA 1
ATOM 697 C C . ALA A 1 94 ? 17.159 -5.396 9.516 1.00 72.88 94 ALA A C 1
ATOM 699 O O . ALA A 1 94 ? 17.245 -5.304 10.738 1.00 72.88 94 ALA A O 1
ATOM 700 N N . LEU A 1 95 ? 16.697 -4.380 8.768 1.00 73.12 95 LEU A N 1
ATOM 701 C CA . LEU A 1 95 ? 16.324 -3.053 9.289 1.00 73.12 95 LEU A CA 1
ATOM 702 C C . LEU A 1 95 ? 14.851 -2.715 9.068 1.00 73.12 95 LEU A C 1
ATOM 704 O O . LEU A 1 95 ? 14.386 -2.767 7.926 1.00 73.12 95 LEU A O 1
ATOM 708 N N . GLU A 1 96 ? 14.133 -2.344 10.142 1.00 78.38 96 GLU A N 1
ATOM 709 C CA . GLU A 1 96 ? 12.729 -1.933 10.030 1.00 78.38 96 GLU A CA 1
ATOM 710 C C . GLU A 1 96 ? 12.660 -0.800 9.008 1.00 78.38 96 GLU A C 1
ATOM 712 O O . GLU A 1 96 ? 13.549 0.050 8.955 1.00 78.38 96 GLU A O 1
ATOM 717 N N . LEU A 1 97 ? 11.617 -0.795 8.179 1.00 81.88 97 LEU A N 1
ATOM 718 C CA . LEU A 1 97 ? 11.429 0.223 7.155 1.00 81.88 97 LEU A CA 1
ATOM 719 C C . LEU A 1 97 ? 10.479 1.312 7.676 1.00 81.88 97 LEU A C 1
ATOM 721 O O . LEU A 1 97 ? 9.273 1.237 7.422 1.00 81.88 97 LEU A O 1
ATOM 725 N N . PRO A 1 98 ? 10.980 2.367 8.359 1.00 85.75 98 PRO A N 1
ATOM 726 C CA . PRO A 1 98 ? 10.142 3.481 8.809 1.00 85.75 98 PRO A CA 1
ATOM 727 C C . PRO A 1 98 ? 9.598 4.298 7.630 1.00 85.75 98 PRO A C 1
ATOM 729 O O . PRO A 1 98 ? 8.685 5.115 7.789 1.00 85.75 98 PRO A O 1
ATOM 732 N N . ALA A 1 99 ? 10.167 4.105 6.438 1.00 91.44 99 ALA A N 1
ATOM 733 C C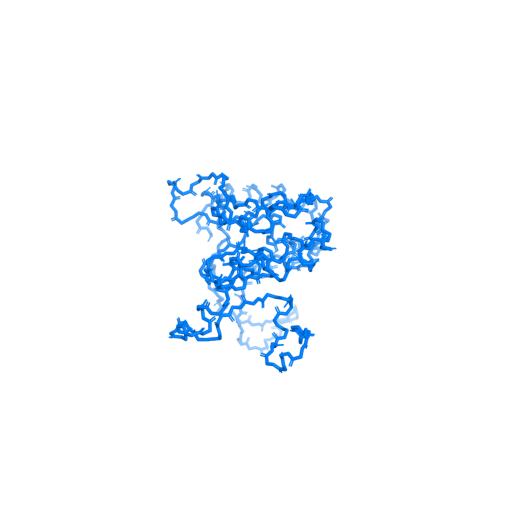A . ALA A 1 99 ? 9.686 4.673 5.200 1.00 91.44 99 ALA A CA 1
ATOM 734 C C . ALA A 1 99 ? 9.805 3.678 4.041 1.00 91.44 99 ALA A C 1
ATOM 736 O O . ALA A 1 99 ? 10.761 2.913 3.963 1.00 91.44 99 ALA A O 1
ATOM 737 N N . LEU A 1 100 ? 8.846 3.753 3.123 1.00 90.50 100 LEU A N 1
ATOM 738 C CA . LEU A 1 100 ? 8.874 3.073 1.839 1.00 90.50 100 LEU A CA 1
ATOM 739 C C . LEU A 1 100 ? 9.694 3.901 0.851 1.00 90.50 100 LEU A C 1
ATOM 741 O O . LEU A 1 100 ? 9.352 5.056 0.579 1.00 90.50 100 LEU A O 1
ATOM 745 N N . ASP A 1 101 ? 10.752 3.313 0.313 1.00 90.25 101 ASP A N 1
ATOM 746 C CA . ASP A 1 101 ? 11.596 3.915 -0.712 1.00 90.25 101 ASP A CA 1
ATOM 747 C C . ASP A 1 101 ? 10.915 3.792 -2.081 1.00 90.25 101 ASP A C 1
ATOM 749 O O . ASP A 1 101 ? 10.634 2.694 -2.566 1.00 90.25 101 ASP A O 1
ATOM 753 N N . LEU A 1 102 ? 10.652 4.933 -2.716 1.00 88.31 102 LEU A N 1
ATOM 754 C CA . LEU A 1 102 ? 9.942 5.022 -3.995 1.00 88.31 102 LEU A CA 1
ATOM 755 C C . LEU A 1 102 ? 10.782 5.781 -5.017 1.00 88.31 102 LEU A C 1
ATOM 757 O O . LEU A 1 102 ? 11.535 6.683 -4.653 1.00 88.31 102 LEU A O 1
ATOM 761 N N . ARG A 1 103 ? 10.570 5.517 -6.303 1.00 86.38 103 ARG A N 1
ATOM 762 C CA . ARG A 1 103 ? 11.053 6.399 -7.367 1.00 86.38 103 ARG A CA 1
ATOM 763 C C . ARG A 1 103 ? 10.207 7.675 -7.406 1.00 86.38 103 ARG A C 1
ATOM 765 O O . ARG A 1 103 ? 8.978 7.614 -7.429 1.00 86.38 103 ARG A O 1
ATOM 772 N N . ALA A 1 104 ? 10.853 8.837 -7.405 1.00 83.44 104 ALA A N 1
ATOM 773 C CA . ALA A 1 104 ? 10.187 10.104 -7.688 1.00 83.44 104 ALA A CA 1
ATOM 774 C C . ALA A 1 104 ? 10.011 10.275 -9.205 1.00 83.44 104 ALA A C 1
ATOM 776 O O . ALA A 1 104 ? 10.919 9.968 -9.973 1.00 83.44 104 ALA A O 1
ATOM 777 N N . THR A 1 105 ? 8.859 10.791 -9.634 1.00 78.50 105 THR A N 1
ATOM 778 C CA . THR A 1 105 ? 8.574 11.081 -11.052 1.00 78.50 105 THR A CA 1
ATOM 779 C C . THR A 1 105 ? 9.152 12.415 -11.517 1.00 78.50 105 THR A C 1
ATOM 781 O O . THR A 1 105 ? 9.317 12.618 -12.713 1.00 78.50 105 THR A O 1
ATOM 784 N N . SER A 1 106 ? 9.471 13.323 -10.590 1.00 78.56 106 SER A N 1
ATOM 785 C CA . SER A 1 106 ? 10.124 14.601 -10.880 1.00 78.56 106 SER A CA 1
ATOM 786 C C . SER A 1 106 ? 11.011 15.053 -9.707 1.00 78.56 106 SER A C 1
ATOM 788 O O . SER A 1 106 ? 10.793 14.609 -8.569 1.00 78.56 106 SER A O 1
ATOM 790 N N . PRO A 1 107 ? 11.976 15.967 -9.937 1.00 73.25 107 PRO A N 1
ATOM 791 C CA . PRO A 1 107 ? 12.854 16.492 -8.887 1.00 73.25 107 PRO A CA 1
ATOM 792 C C . PRO A 1 107 ? 12.097 17.132 -7.712 1.00 73.25 107 PRO A C 1
ATOM 794 O O . PRO A 1 107 ? 12.518 17.016 -6.560 1.00 73.25 107 PRO A O 1
ATOM 797 N N . GLY A 1 108 ? 10.954 17.772 -7.988 1.00 75.56 108 GLY A N 1
ATOM 798 C CA . GLY A 1 108 ? 10.122 18.452 -6.988 1.00 75.56 108 GLY A CA 1
ATOM 799 C C . GLY A 1 108 ? 9.334 17.514 -6.068 1.00 75.56 108 GLY A C 1
ATOM 800 O O . GLY A 1 108 ? 8.820 17.948 -5.042 1.00 75.56 108 GLY A O 1
ATOM 801 N N . HIS A 1 109 ? 9.257 16.219 -6.383 1.00 71.19 109 HIS A N 1
ATOM 802 C CA . HIS A 1 109 ? 8.534 15.227 -5.579 1.00 71.19 109 HIS A CA 1
ATOM 803 C C . HIS A 1 109 ? 9.411 14.491 -4.559 1.00 71.19 109 HIS A C 1
ATOM 805 O O . HIS A 1 109 ? 9.001 13.461 -4.025 1.00 71.19 109 HIS A O 1
ATOM 811 N N . ARG A 1 110 ? 10.607 15.009 -4.262 1.00 68.88 110 ARG A N 1
ATOM 812 C CA . ARG A 1 110 ? 11.528 14.434 -3.276 1.00 68.88 110 ARG A CA 1
ATOM 813 C C . ARG A 1 110 ? 11.093 14.724 -1.833 1.00 68.88 110 ARG A C 1
ATOM 815 O O . ARG A 1 110 ? 10.593 15.802 -1.530 1.00 68.88 110 ARG A O 1
ATOM 822 N N . GLY A 1 111 ? 11.354 13.782 -0.927 1.00 75.44 111 GLY A N 1
ATOM 823 C CA . GLY A 1 111 ? 11.226 14.001 0.520 1.00 75.44 111 GLY A CA 1
ATOM 824 C C . GLY A 1 111 ? 10.202 13.114 1.227 1.00 75.44 111 GLY A C 1
ATOM 825 O O . GLY A 1 111 ? 9.224 12.643 0.649 1.00 75.44 111 GLY A O 1
ATOM 826 N N . ALA A 1 112 ? 10.449 12.857 2.512 1.00 83.88 112 ALA A N 1
ATOM 827 C CA . ALA A 1 112 ? 9.620 11.951 3.290 1.00 83.88 112 ALA A CA 1
ATOM 828 C C . ALA A 1 112 ? 8.268 12.590 3.649 1.00 83.88 112 ALA A C 1
ATOM 830 O O . ALA A 1 112 ? 8.210 13.635 4.299 1.00 83.88 112 ALA A O 1
ATOM 831 N N . ALA A 1 113 ? 7.178 11.922 3.284 1.00 88.75 113 ALA A N 1
ATOM 832 C CA . ALA A 1 113 ? 5.810 12.364 3.536 1.00 88.75 113 ALA A CA 1
ATOM 833 C C . ALA A 1 113 ? 4.967 11.218 4.115 1.00 88.75 113 ALA A C 1
ATOM 835 O O . ALA A 1 113 ? 5.299 10.054 3.905 1.00 88.75 113 ALA A O 1
ATOM 836 N N . PRO A 1 114 ? 3.867 11.492 4.832 1.00 90.44 114 PRO A N 1
ATOM 837 C CA . PRO A 1 114 ? 2.925 10.442 5.214 1.00 90.44 114 PRO A CA 1
ATOM 838 C C . PRO A 1 114 ? 2.383 9.694 3.983 1.00 90.44 114 PRO A C 1
ATOM 840 O O . PRO A 1 114 ? 2.232 10.286 2.909 1.00 90.44 114 PRO A O 1
ATOM 843 N N . LEU A 1 115 ? 2.068 8.406 4.143 1.00 88.75 115 LEU A N 1
ATOM 844 C CA . LEU A 1 115 ? 1.358 7.623 3.120 1.00 88.75 115 LEU A CA 1
ATOM 845 C C . LEU A 1 115 ? -0.045 8.178 2.850 1.00 88.75 115 LEU A C 1
ATOM 847 O O . LEU A 1 115 ? -0.458 8.342 1.702 1.00 88.75 115 LEU A O 1
ATOM 851 N N . THR A 1 116 ? -0.741 8.526 3.929 1.00 90.38 116 THR A N 1
ATOM 852 C CA . THR A 1 116 ? -2.036 9.203 3.941 1.00 90.38 116 THR A CA 1
ATOM 853 C C . THR A 1 116 ? -2.030 10.265 5.037 1.00 90.38 116 THR A C 1
ATOM 855 O O . THR A 1 116 ? -1.336 10.123 6.044 1.00 90.38 116 THR A O 1
ATOM 858 N N . SER A 1 117 ? -2.790 11.343 4.848 1.00 87.81 117 SER A N 1
ATOM 859 C CA . SER A 1 117 ? -2.896 12.430 5.828 1.00 87.81 117 SER A CA 1
ATOM 860 C C . SER A 1 117 ? -3.633 12.011 7.101 1.00 87.81 117 SER A C 1
ATOM 862 O O . SER A 1 117 ? -3.358 12.546 8.171 1.00 87.81 117 SER A O 1
ATOM 864 N N . ARG A 1 118 ? -4.567 11.059 6.996 1.00 93.06 118 ARG A N 1
ATOM 865 C CA . ARG A 1 118 ? -5.414 10.595 8.104 1.00 93.06 118 ARG A CA 1
ATOM 866 C C . ARG A 1 118 ? -5.517 9.070 8.086 1.00 93.06 118 ARG A C 1
ATOM 868 O O . ARG A 1 118 ? -6.464 8.534 7.510 1.00 93.06 118 ARG A O 1
ATOM 875 N N . PRO A 1 119 ? -4.530 8.356 8.652 1.00 94.44 119 PRO A N 1
ATOM 876 C CA . PRO A 1 119 ? -4.581 6.899 8.706 1.00 94.44 119 PRO A CA 1
ATOM 877 C C . PRO A 1 119 ? -5.638 6.397 9.693 1.00 94.44 119 PRO A C 1
ATOM 879 O O . PRO A 1 119 ? -6.354 5.439 9.408 1.00 94.44 119 PRO A O 1
ATOM 882 N N . PHE A 1 120 ? -5.799 7.087 10.819 1.00 95.88 120 PHE A N 1
ATOM 883 C CA . PHE A 1 120 ? -6.742 6.732 11.877 1.00 95.88 120 PHE A CA 1
ATOM 884 C C . PHE A 1 120 ? -7.926 7.694 11.883 1.00 95.88 120 PHE A C 1
ATOM 886 O O . PHE A 1 120 ? -7.755 8.890 11.628 1.00 95.88 120 PHE A O 1
ATOM 893 N N . SER A 1 121 ? -9.118 7.177 12.167 1.00 95.31 121 SER A N 1
ATOM 894 C CA . SER A 1 121 ? -10.289 8.016 12.404 1.00 95.31 121 SER A CA 1
ATOM 895 C C . SER A 1 121 ? -10.293 8.560 13.836 1.00 95.31 121 SER A C 1
ATOM 897 O O . SER A 1 121 ? -9.680 7.957 14.720 1.00 95.31 121 SER A O 1
ATOM 899 N N . PRO A 1 122 ? -11.002 9.672 14.104 1.00 94.69 122 PRO A N 1
ATOM 900 C CA . PRO A 1 122 ? -11.162 10.186 15.463 1.00 94.69 122 PRO A CA 1
ATOM 901 C C . PRO A 1 122 ? -11.749 9.151 16.430 1.00 94.69 122 PRO A C 1
ATOM 903 O O . PRO A 1 122 ? -11.281 9.053 17.557 1.00 94.69 122 PRO A O 1
ATOM 906 N N . ALA A 1 123 ? -12.712 8.341 15.974 1.00 94.50 123 ALA A N 1
ATOM 907 C CA . ALA A 1 123 ? -13.312 7.279 16.780 1.00 94.50 123 ALA A CA 1
ATOM 908 C C . ALA A 1 123 ? -12.280 6.222 17.199 1.00 94.50 123 ALA A C 1
ATOM 910 O O . ALA A 1 123 ? -12.217 5.856 18.369 1.00 94.50 123 ALA A O 1
ATOM 911 N N . LEU A 1 124 ? -11.415 5.788 16.273 1.00 93.12 124 LEU A N 1
ATOM 912 C CA . LEU A 1 124 ? -10.340 4.853 16.602 1.00 93.12 124 LEU A CA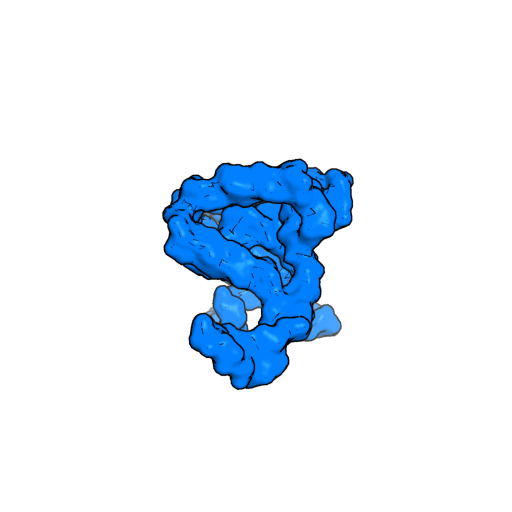 1
ATOM 913 C C . LEU A 1 124 ? -9.323 5.483 17.562 1.00 93.12 124 LEU A C 1
ATOM 915 O O . LEU A 1 124 ? -8.904 4.839 18.515 1.00 93.12 124 LEU A O 1
ATOM 919 N N . LEU A 1 125 ? -8.951 6.748 17.355 1.00 93.50 125 LEU A N 1
ATOM 920 C CA . LEU A 1 125 ? -8.039 7.459 18.261 1.00 93.50 125 LEU A CA 1
ATOM 921 C C . LEU A 1 125 ? -8.612 7.610 19.679 1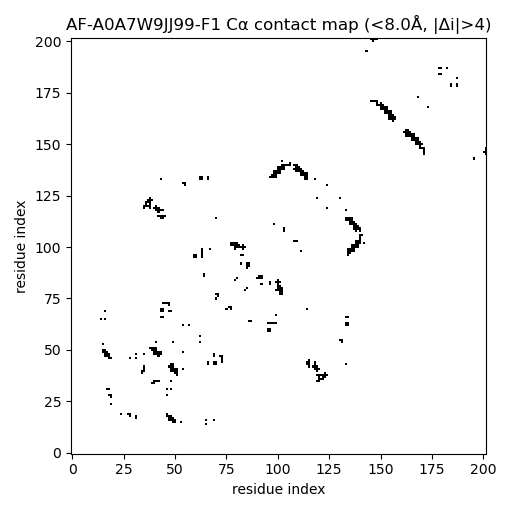.00 93.50 125 LEU A C 1
ATOM 923 O O . LEU A 1 125 ? -7.862 7.533 20.649 1.00 93.50 125 LEU A O 1
ATOM 927 N N 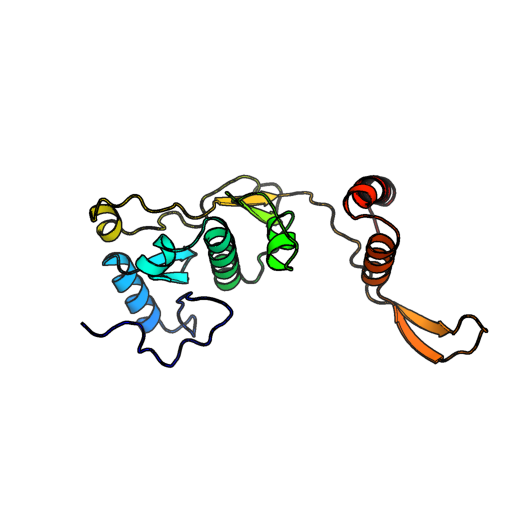. ALA A 1 126 ? -9.929 7.786 19.806 1.00 92.38 126 ALA A N 1
ATOM 928 C CA . ALA A 1 126 ? -10.608 7.940 21.091 1.00 92.38 126 ALA A CA 1
ATOM 929 C C . ALA A 1 126 ? -10.573 6.671 21.961 1.00 92.38 126 ALA A C 1
ATOM 931 O O . ALA A 1 126 ? -10.782 6.765 23.166 1.00 92.38 126 ALA A O 1
ATOM 932 N N . THR A 1 127 ? -10.254 5.500 21.394 1.00 87.69 127 THR A N 1
ATOM 933 C CA . THR A 1 127 ? -10.085 4.258 22.175 1.00 87.69 127 THR A CA 1
ATOM 934 C C . THR A 1 127 ? -8.845 4.263 23.081 1.00 87.69 127 THR A C 1
ATOM 936 O O . THR A 1 127 ? -8.662 3.338 23.867 1.00 87.69 127 THR A O 1
ATOM 939 N N . GLY A 1 128 ? -7.981 5.284 22.998 1.00 78.12 128 GLY A N 1
ATOM 940 C CA . GLY A 1 128 ? -6.872 5.505 23.937 1.00 78.12 128 GLY A CA 1
ATOM 941 C C . GLY A 1 128 ? -5.656 4.588 23.753 1.00 78.12 128 GLY A C 1
ATOM 942 O O . GLY A 1 128 ? -4.628 4.799 24.394 1.00 78.12 128 GLY A O 1
ATOM 943 N N . GLY A 1 129 ? -5.727 3.596 22.861 1.00 79.31 129 GLY A N 1
ATOM 944 C CA . GLY A 1 129 ? -4.612 2.698 22.562 1.00 79.31 129 GLY A CA 1
ATOM 945 C C . GLY A 1 129 ? -3.488 3.367 21.761 1.00 79.31 129 GLY A C 1
ATOM 946 O O . GLY A 1 129 ? -3.726 4.178 20.861 1.00 79.31 129 GLY A O 1
ATOM 947 N N . ARG A 1 130 ? -2.231 2.987 22.031 1.00 85.38 130 ARG A N 1
ATOM 948 C CA . ARG A 1 130 ? -1.081 3.411 21.215 1.00 85.38 130 ARG A CA 1
ATOM 949 C C . ARG A 1 130 ? -1.115 2.696 19.863 1.00 85.38 130 ARG A C 1
ATOM 951 O O . ARG A 1 130 ? -0.673 1.558 19.741 1.00 85.38 130 ARG A O 1
ATOM 958 N N . LEU A 1 131 ? -1.599 3.385 18.834 1.00 90.31 131 LEU A N 1
ATOM 959 C CA . LEU A 1 131 ? -1.669 2.836 17.480 1.00 90.31 131 LEU A CA 1
ATOM 960 C C . LEU A 1 131 ? -0.319 2.974 16.758 1.00 90.31 131 LEU A C 1
ATOM 962 O O . LEU A 1 131 ? 0.229 4.083 16.682 1.00 90.31 131 LEU A O 1
ATOM 966 N N . PRO A 1 132 ? 0.228 1.886 16.188 1.00 90.44 132 PRO A N 1
ATOM 967 C CA . PRO A 1 132 ? 1.474 1.957 15.441 1.00 90.44 132 PRO A CA 1
ATOM 968 C C . PRO A 1 132 ? 1.277 2.773 14.165 1.00 90.44 132 PRO A C 1
ATOM 970 O O . PRO A 1 132 ? 0.380 2.496 13.371 1.00 90.44 132 PRO A O 1
ATOM 973 N N . ARG A 1 133 ? 2.105 3.798 13.950 1.00 90.75 133 ARG A N 1
ATOM 974 C CA . ARG A 1 133 ? 1.972 4.671 12.776 1.00 90.75 133 ARG A CA 1
ATOM 975 C C . ARG A 1 133 ? 2.372 3.926 11.496 1.00 90.75 133 ARG A C 1
ATOM 977 O O . ARG A 1 133 ? 3.374 3.213 11.515 1.00 90.75 133 ARG A O 1
ATOM 984 N N . PRO A 1 134 ? 1.649 4.118 10.378 1.00 92.00 134 PRO A N 1
ATOM 985 C CA . PRO A 1 134 ? 2.105 3.629 9.084 1.00 92.00 134 PRO A CA 1
ATOM 986 C C . PRO A 1 134 ? 3.459 4.237 8.705 1.00 92.00 134 PRO A C 1
ATOM 988 O O . PRO A 1 134 ? 3.733 5.386 9.080 1.00 92.00 134 PRO A O 1
ATOM 991 N N . PRO A 1 135 ? 4.287 3.507 7.937 1.00 92.00 135 PRO A N 1
ATOM 992 C CA . PRO A 1 135 ? 5.540 4.037 7.435 1.00 92.00 135 PRO A CA 1
ATOM 993 C C . PRO A 1 135 ? 5.289 5.270 6.565 1.00 92.00 135 PRO A C 1
ATOM 995 O O . PRO A 1 135 ? 4.210 5.498 6.011 1.00 92.00 135 PRO A O 1
ATOM 998 N N . ARG A 1 136 ? 6.312 6.103 6.437 1.00 93.94 136 ARG A N 1
ATOM 999 C CA . ARG A 1 136 ? 6.272 7.247 5.522 1.00 93.94 136 ARG A CA 1
ATOM 1000 C C . ARG A 1 136 ? 6.512 6.758 4.092 1.00 93.94 136 ARG A C 1
ATOM 1002 O O . ARG A 1 136 ? 7.017 5.668 3.874 1.00 93.94 136 ARG A O 1
ATOM 1009 N N . ARG A 1 137 ? 6.193 7.568 3.092 1.00 92.06 137 ARG A N 1
ATOM 1010 C CA . ARG A 1 137 ? 6.753 7.415 1.745 1.00 92.06 137 ARG A CA 1
ATOM 1011 C C . ARG A 1 137 ? 7.993 8.286 1.625 1.00 92.06 137 ARG A C 1
ATOM 1013 O O . ARG A 1 137 ? 7.974 9.423 2.089 1.00 92.06 137 ARG A O 1
ATOM 1020 N N . ARG A 1 138 ? 9.037 7.782 0.979 1.00 92.12 138 ARG A N 1
ATOM 1021 C CA . ARG A 1 138 ? 10.279 8.500 0.687 1.00 92.12 138 ARG A CA 1
ATOM 1022 C C . ARG A 1 138 ? 10.585 8.371 -0.808 1.00 92.12 138 ARG A C 1
ATOM 1024 O O . ARG A 1 138 ? 11.303 7.460 -1.210 1.00 92.12 138 ARG A O 1
ATOM 1031 N N . PRO A 1 139 ? 10.035 9.263 -1.646 1.00 88.81 139 PRO A N 1
ATOM 1032 C CA . PRO A 1 139 ? 10.405 9.329 -3.046 1.00 88.81 139 PRO A CA 1
ATOM 1033 C C . PRO A 1 139 ? 11.846 9.822 -3.188 1.00 88.81 139 PRO A C 1
ATOM 1035 O O . PRO A 1 139 ? 12.255 10.787 -2.529 1.00 88.81 139 PRO A O 1
ATOM 1038 N N . ARG A 1 140 ? 12.598 9.161 -4.061 1.00 82.56 140 ARG A N 1
ATOM 1039 C CA . ARG A 1 140 ? 13.984 9.462 -4.401 1.00 82.56 140 ARG A CA 1
ATOM 1040 C C . ARG A 1 140 ? 14.076 9.790 -5.880 1.00 82.56 140 ARG A C 1
ATOM 1042 O O . ARG A 1 140 ? 13.601 9.037 -6.728 1.00 82.56 140 ARG A O 1
ATOM 1049 N N . TRP A 1 141 ? 14.651 10.949 -6.162 1.00 81.06 141 TRP A N 1
ATOM 1050 C CA . TRP A 1 141 ? 14.944 11.406 -7.513 1.00 81.06 141 TRP A CA 1
ATOM 1051 C C . TRP A 1 141 ? 16.380 11.041 -7.889 1.00 81.06 141 TRP A C 1
ATOM 1053 O O . TRP A 1 141 ? 17.220 10.936 -6.998 1.00 81.06 141 TRP A O 1
ATOM 1063 N N . GLY A 1 142 ? 16.650 10.880 -9.187 1.00 70.94 142 GLY A N 1
ATOM 1064 C CA . GLY A 1 142 ? 18.004 10.637 -9.693 1.00 70.94 142 GLY A CA 1
ATOM 1065 C C . GLY A 1 142 ? 18.593 9.301 -9.245 1.00 70.94 142 GLY A C 1
ATOM 1066 O O . GLY A 1 142 ? 19.804 9.180 -9.128 1.00 70.94 142 GLY A O 1
ATOM 1067 N N . LEU A 1 143 ? 17.744 8.313 -8.942 1.00 68.31 143 LEU A N 1
ATOM 1068 C CA . LEU A 1 143 ? 18.227 6.955 -8.726 1.00 68.31 143 LEU A CA 1
ATOM 1069 C C . LEU A 1 143 ? 18.777 6.412 -10.050 1.00 68.31 143 LEU A C 1
ATOM 1071 O O . LEU A 1 143 ? 18.076 6.579 -11.062 1.00 68.31 143 LEU A O 1
ATOM 1075 N N . PRO A 1 144 ? 19.951 5.750 -10.036 1.00 62.16 144 PRO A N 1
ATOM 1076 C CA . PRO A 1 144 ? 20.464 5.048 -11.201 1.00 62.16 144 PRO A CA 1
ATOM 1077 C C . PRO A 1 144 ? 19.358 4.169 -11.783 1.00 62.16 144 PRO A C 1
ATOM 1079 O O . PRO A 1 144 ? 18.706 3.404 -11.064 1.00 62.16 144 PRO A O 1
ATOM 1082 N N . GLN A 1 145 ? 19.064 4.369 -13.062 1.00 55.25 145 GLN A N 1
ATOM 1083 C CA . GLN A 1 145 ? 18.258 3.425 -13.821 1.00 55.25 145 GLN A CA 1
ATOM 1084 C C . GLN A 1 145 ? 19.232 2.357 -14.288 1.00 55.25 145 GLN A C 1
ATOM 1086 O O . GLN A 1 145 ? 20.297 2.705 -14.786 1.00 55.25 145 GLN A O 1
ATOM 1091 N N . ALA A 1 146 ? 18.880 1.085 -14.116 1.00 52.09 146 ALA A N 1
ATOM 1092 C CA . ALA A 1 146 ? 19.576 0.089 -14.903 1.00 52.09 146 ALA A CA 1
ATOM 1093 C C . ALA A 1 146 ? 19.270 0.370 -16.384 1.00 52.09 146 ALA A C 1
ATOM 1095 O O . ALA A 1 146 ? 18.123 0.748 -16.678 1.00 52.09 146 ALA A O 1
ATOM 1096 N N . PRO A 1 147 ? 20.243 0.148 -17.276 1.00 52.31 147 PRO A N 1
ATOM 1097 C CA . PRO A 1 147 ? 19.986 -0.017 -18.691 1.00 52.31 147 PRO A CA 1
ATOM 1098 C C . PRO A 1 147 ? 18.706 -0.803 -18.910 1.00 52.31 147 PRO A C 1
ATOM 1100 O O . PRO A 1 147 ? 18.599 -1.972 -18.524 1.00 52.31 147 PRO A O 1
ATOM 1103 N N . SER A 1 148 ? 17.707 -0.180 -19.521 1.00 54.66 148 SER A N 1
ATOM 1104 C CA . SER A 1 148 ? 16.612 -0.940 -20.112 1.00 54.66 148 SER A CA 1
ATOM 1105 C C . SER A 1 148 ? 17.089 -1.395 -21.486 1.00 54.66 148 SER A C 1
ATOM 1107 O O . SER A 1 148 ? 16.564 -0.945 -22.503 1.00 54.66 148 SER A O 1
ATOM 1109 N N . THR A 1 149 ? 18.113 -2.247 -21.538 1.00 58.53 149 THR A N 1
ATOM 1110 C CA . THR A 1 149 ? 18.492 -2.881 -22.796 1.00 58.53 149 THR A CA 1
ATOM 1111 C C . THR A 1 149 ? 17.373 -3.851 -23.144 1.00 58.53 149 THR A C 1
ATOM 1113 O O . THR A 1 149 ? 17.103 -4.794 -22.400 1.00 58.53 149 THR A O 1
ATOM 1116 N N . ALA A 1 150 ? 16.649 -3.571 -24.228 1.00 65.81 150 ALA A N 1
ATOM 1117 C CA . ALA A 1 150 ? 15.654 -4.510 -24.720 1.00 65.81 150 ALA A CA 1
ATOM 1118 C C . ALA A 1 150 ? 16.350 -5.853 -25.009 1.00 65.81 150 ALA A C 1
ATOM 1120 O O . ALA A 1 150 ? 17.491 -5.833 -25.475 1.00 65.81 150 ALA A O 1
ATOM 1121 N N . PRO A 1 151 ? 15.700 -7.000 -24.746 1.00 73.19 151 PRO A N 1
ATOM 1122 C CA . PRO A 1 151 ? 16.286 -8.291 -25.067 1.00 73.19 151 PRO A CA 1
ATOM 1123 C C . PRO A 1 151 ? 16.663 -8.337 -26.550 1.00 73.19 151 PRO A C 1
ATOM 1125 O O . PRO A 1 151 ? 15.812 -8.095 -27.409 1.00 73.19 151 PRO A O 1
ATOM 1128 N N . GLU A 1 152 ? 17.927 -8.623 -26.845 1.00 79.81 152 GLU A N 1
ATOM 1129 C CA . GLU A 1 152 ? 18.432 -8.667 -28.216 1.00 79.81 152 GLU A CA 1
ATOM 1130 C C . GLU A 1 152 ? 18.386 -10.109 -28.737 1.00 79.81 152 GLU A C 1
ATOM 1132 O O . GLU A 1 152 ? 18.751 -11.034 -28.005 1.00 79.81 152 GLU A O 1
ATOM 1137 N N . PRO A 1 153 ? 17.933 -10.354 -29.978 1.00 84.88 153 PRO A N 1
ATOM 1138 C CA . PRO A 1 153 ? 18.055 -11.669 -30.587 1.00 84.88 153 PRO A CA 1
ATOM 1139 C C . PRO A 1 153 ? 19.533 -12.014 -30.801 1.00 84.88 153 PRO A C 1
ATOM 1141 O O . PRO A 1 153 ? 20.227 -11.362 -31.575 1.00 84.88 153 PRO A O 1
ATOM 1144 N N . VAL A 1 154 ? 19.998 -13.077 -30.151 1.00 86.00 154 VAL A N 1
ATOM 1145 C CA . VAL A 1 154 ? 21.346 -13.621 -30.311 1.00 86.00 154 VAL A CA 1
ATOM 1146 C C . VAL A 1 154 ? 21.273 -15.061 -30.805 1.00 86.00 154 VAL A C 1
ATOM 1148 O O . VAL A 1 154 ? 20.360 -15.818 -30.458 1.00 86.00 154 VAL A O 1
ATOM 1151 N N . GLU A 1 155 ? 22.250 -15.459 -31.611 1.00 88.19 155 GLU A N 1
ATOM 1152 C CA . GLU A 1 155 ? 22.456 -16.862 -31.948 1.00 88.19 155 GLU A CA 1
ATOM 1153 C C . GLU A 1 155 ? 23.010 -17.592 -30.712 1.00 88.19 155 GLU A C 1
ATOM 1155 O O . GLU A 1 155 ? 24.108 -17.302 -30.236 1.00 88.19 155 GLU A O 1
ATOM 1160 N N . ILE A 1 156 ? 22.242 -18.536 -30.170 1.00 83.31 156 ILE A N 1
ATOM 1161 C CA . ILE A 1 156 ? 22.651 -19.370 -29.041 1.00 83.31 156 ILE A CA 1
ATOM 1162 C C . ILE A 1 156 ? 23.592 -20.449 -29.567 1.00 83.31 156 ILE A C 1
ATOM 1164 O O . ILE A 1 156 ? 23.229 -21.234 -30.446 1.00 83.31 156 ILE A O 1
ATOM 1168 N N . ARG A 1 157 ? 24.793 -20.524 -28.989 1.00 85.88 157 ARG A N 1
ATOM 1169 C CA . ARG A 1 157 ? 25.800 -21.537 -29.320 1.00 85.88 157 ARG A CA 1
ATOM 1170 C C . ARG A 1 157 ? 26.335 -22.179 -28.045 1.00 85.88 157 ARG A C 1
ATOM 1172 O O . ARG A 1 157 ? 26.518 -21.503 -27.035 1.00 85.88 157 ARG A O 1
ATOM 1179 N N . LEU A 1 158 ? 26.570 -23.484 -28.095 1.00 77.81 158 LEU A N 1
ATOM 1180 C CA . LEU A 1 158 ? 27.290 -24.214 -27.056 1.00 77.81 158 LEU A CA 1
ATOM 1181 C C . LEU A 1 158 ? 28.788 -23.887 -27.114 1.00 77.81 158 LEU A C 1
ATOM 1183 O O . LEU A 1 158 ? 29.297 -23.391 -28.120 1.00 77.81 158 LEU A O 1
ATOM 1187 N N . SER A 1 159 ? 29.509 -24.185 -26.032 1.00 73.50 159 SER A N 1
ATOM 1188 C CA . SER A 1 159 ? 30.955 -23.941 -25.923 1.00 73.50 159 SER A CA 1
ATOM 1189 C C . SER A 1 159 ? 31.794 -24.717 -26.945 1.00 73.50 159 SER A C 1
ATOM 1191 O O . SER A 1 159 ? 32.904 -24.300 -27.258 1.00 73.50 159 SER A O 1
ATOM 1193 N N . ASP A 1 160 ? 31.267 -25.817 -27.483 1.00 85.38 160 ASP A N 1
ATOM 1194 C CA . ASP A 1 160 ? 31.870 -26.603 -28.566 1.00 85.38 160 ASP A CA 1
ATOM 1195 C C . ASP A 1 160 ? 31.585 -26.036 -29.974 1.00 85.38 160 ASP A C 1
ATOM 1197 O O . ASP A 1 160 ? 32.005 -26.610 -30.976 1.00 85.38 160 ASP A O 1
ATOM 1201 N N . GLY A 1 161 ? 30.887 -24.897 -30.058 1.00 81.31 161 GLY A N 1
ATOM 1202 C CA . GLY A 1 161 ? 30.538 -24.214 -31.302 1.00 81.31 161 GLY A CA 1
ATOM 1203 C C . GLY A 1 161 ? 29.201 -24.638 -31.917 1.00 81.31 161 GLY A C 1
ATOM 1204 O O . GLY A 1 161 ? 28.771 -24.007 -32.892 1.00 81.31 161 GLY A O 1
ATOM 1205 N N . THR A 1 162 ? 28.521 -25.644 -31.356 1.00 84.75 162 THR A N 1
ATOM 1206 C CA . THR A 1 162 ? 27.224 -26.136 -31.847 1.00 84.75 162 THR A CA 1
ATOM 1207 C C . THR A 1 162 ? 26.146 -25.060 -31.715 1.00 84.75 162 THR A C 1
ATOM 1209 O O . THR A 1 162 ? 25.872 -24.579 -30.616 1.00 84.75 162 THR A O 1
ATOM 1212 N N . GLY A 1 163 ? 25.512 -24.678 -32.827 1.00 83.50 163 GLY A N 1
ATOM 1213 C CA . GLY A 1 163 ? 24.402 -23.720 -32.835 1.00 83.50 163 GLY A CA 1
ATOM 1214 C C . GLY A 1 163 ? 23.085 -24.358 -32.383 1.00 83.50 163 GLY A C 1
ATOM 1215 O O . GLY A 1 163 ? 22.708 -25.415 -32.880 1.00 83.50 163 GLY A O 1
ATOM 1216 N N . LEU A 1 164 ? 22.375 -23.702 -31.463 1.00 85.88 164 LEU A N 1
ATOM 1217 C CA . LEU A 1 164 ? 21.072 -24.127 -30.931 1.00 85.88 164 LEU A CA 1
ATOM 1218 C C . LEU A 1 164 ? 19.896 -23.295 -31.472 1.00 85.88 164 LEU A C 1
ATOM 1220 O O . LEU A 1 164 ? 18.745 -23.556 -31.125 1.00 85.88 164 LEU A O 1
ATOM 1224 N N . GLY A 1 165 ? 20.173 -22.308 -32.329 1.00 84.31 165 GLY A N 1
ATOM 1225 C CA . GLY A 1 165 ? 19.180 -21.404 -32.910 1.00 84.31 165 GLY A CA 1
ATOM 1226 C C . GLY A 1 165 ? 19.198 -20.014 -32.277 1.00 84.31 165 GLY A C 1
ATOM 1227 O O . GLY A 1 165 ? 20.124 -19.658 -31.556 1.00 84.31 165 GLY A O 1
ATOM 1228 N N . TRP A 1 166 ? 18.183 -19.207 -32.572 1.00 89.12 166 TRP A N 1
ATOM 1229 C CA . TRP A 1 166 ? 18.076 -17.833 -32.074 1.00 89.12 166 TRP A CA 1
ATOM 1230 C C . TRP A 1 166 ? 17.297 -17.777 -30.762 1.00 89.12 166 TRP A C 1
ATOM 1232 O O . TRP A 1 166 ? 16.264 -18.432 -30.618 1.00 89.12 166 TRP A O 1
ATOM 1242 N N . GLY A 1 167 ? 17.757 -16.954 -29.824 1.00 82.50 167 GLY A N 1
ATOM 1243 C CA . GLY A 1 167 ? 17.037 -16.648 -28.592 1.00 82.50 167 GLY A CA 1
ATOM 1244 C C . GLY A 1 167 ? 17.219 -15.198 -28.174 1.00 82.50 167 GLY A C 1
ATOM 1245 O O . GLY A 1 167 ? 18.036 -14.479 -28.736 1.00 82.50 167 GLY A O 1
ATOM 1246 N N . LEU A 1 168 ? 16.431 -14.751 -27.200 1.00 77.50 168 LEU A N 1
ATOM 1247 C CA . LEU A 1 168 ? 16.527 -13.392 -26.674 1.00 77.50 168 LEU A CA 1
ATOM 1248 C C . LEU A 1 168 ? 17.527 -13.353 -25.517 1.00 77.50 168 LEU A C 1
ATOM 1250 O O . LEU A 1 168 ? 17.328 -14.022 -24.503 1.00 77.50 168 LEU A O 1
ATOM 1254 N N . ALA A 1 169 ? 18.578 -12.553 -25.664 1.00 69.81 169 ALA A N 1
ATOM 1255 C CA . ALA A 1 169 ? 19.529 -12.250 -24.611 1.00 69.81 169 ALA A CA 1
ATOM 1256 C C . ALA A 1 169 ? 19.118 -10.953 -23.907 1.00 69.81 169 ALA A C 1
ATOM 1258 O O . ALA A 1 169 ? 19.178 -9.866 -24.476 1.00 69.81 169 ALA A O 1
ATOM 1259 N N . ASP A 1 170 ? 18.706 -11.069 -22.646 1.00 68.25 170 ASP A N 1
ATOM 1260 C CA . ASP A 1 170 ? 18.578 -9.923 -21.749 1.00 68.25 170 ASP A CA 1
ATOM 1261 C C . ASP A 1 170 ? 19.933 -9.709 -21.058 1.00 68.25 170 ASP A C 1
ATOM 1263 O O . ASP A 1 170 ? 20.338 -10.470 -20.166 1.00 68.25 170 ASP A O 1
ATOM 1267 N N . ALA A 1 171 ? 20.665 -8.691 -21.519 1.00 62.28 171 ALA A N 1
ATOM 1268 C CA . ALA A 1 171 ? 21.974 -8.335 -20.981 1.00 62.28 171 ALA A CA 1
ATOM 1269 C C . ALA A 1 171 ? 21.894 -8.018 -19.479 1.00 62.28 171 ALA A C 1
ATOM 1271 O O . ALA A 1 171 ? 22.773 -8.424 -18.720 1.00 62.28 171 ALA A O 1
ATOM 1272 N N . SER A 1 172 ? 20.808 -7.390 -19.023 1.00 56.34 172 SER A N 1
ATOM 1273 C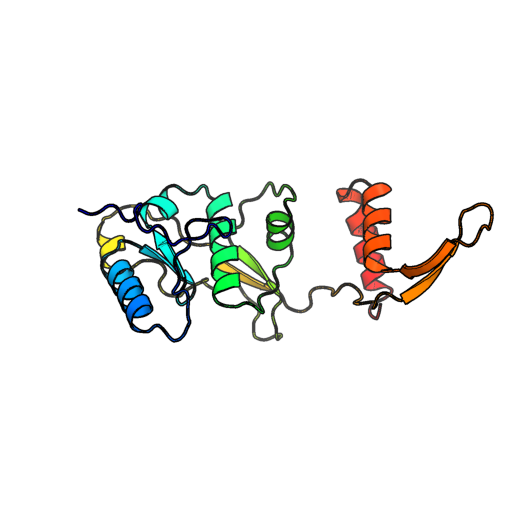 CA . SER A 1 172 ? 20.603 -7.003 -17.627 1.00 56.34 172 SER A CA 1
ATOM 1274 C C . SER A 1 172 ? 20.352 -8.219 -16.733 1.00 56.34 172 SER A C 1
ATOM 1276 O O . SER A 1 172 ? 20.942 -8.326 -15.655 1.00 56.34 172 SER A O 1
ATOM 1278 N N . ALA A 1 173 ? 19.542 -9.183 -17.182 1.00 51.53 173 ALA A N 1
ATOM 1279 C CA . ALA A 1 173 ? 19.323 -10.437 -16.454 1.00 51.53 173 ALA A CA 1
ATOM 1280 C C . ALA A 1 173 ? 20.605 -11.285 -16.362 1.00 51.53 173 ALA A C 1
ATOM 1282 O O . ALA A 1 173 ? 20.905 -11.853 -15.309 1.00 51.53 173 ALA A O 1
ATOM 1283 N N . THR A 1 174 ? 21.388 -11.319 -17.443 1.00 55.44 174 THR A N 1
ATOM 1284 C CA . THR A 1 174 ? 22.661 -12.052 -17.512 1.00 55.44 174 THR A CA 1
ATOM 1285 C C . THR A 1 174 ? 23.712 -11.420 -16.601 1.00 55.44 174 THR A C 1
ATOM 1287 O O . THR A 1 174 ? 24.368 -12.123 -15.835 1.00 55.44 174 THR A O 1
ATOM 1290 N N . LEU A 1 175 ? 23.825 -10.090 -16.601 1.00 53.69 175 LEU A N 1
ATOM 1291 C CA . LEU A 1 175 ? 24.766 -9.355 -15.755 1.00 53.69 175 LEU A CA 1
ATOM 1292 C C . LEU A 1 175 ? 24.419 -9.505 -14.265 1.00 53.69 175 LEU A C 1
ATOM 1294 O O . LEU A 1 175 ? 25.309 -9.726 -13.447 1.00 53.69 175 LEU A O 1
ATOM 1298 N N . LEU A 1 176 ? 23.129 -9.484 -13.907 1.00 53.81 176 LEU A N 1
ATOM 1299 C CA . LEU A 1 176 ? 22.668 -9.739 -12.536 1.00 53.81 176 LEU A CA 1
ATOM 1300 C C . LEU A 1 176 ? 22.944 -11.179 -12.075 1.00 53.81 176 LEU A C 1
ATOM 1302 O O . LEU A 1 176 ? 23.323 -11.382 -10.922 1.00 53.81 176 LEU A O 1
ATOM 1306 N N . LEU A 1 177 ? 22.787 -12.169 -12.960 1.00 51.03 177 LEU A N 1
ATOM 1307 C CA . LEU A 1 177 ? 23.118 -13.569 -12.677 1.00 51.03 177 LEU A CA 1
ATOM 1308 C C . LEU A 1 177 ? 24.625 -13.772 -12.492 1.00 51.03 177 LEU A C 1
ATOM 1310 O O . LEU A 1 177 ? 25.033 -14.426 -11.537 1.00 51.03 177 LEU A O 1
ATOM 1314 N N . VAL A 1 178 ? 25.451 -13.179 -13.356 1.00 53.94 178 VAL A N 1
ATOM 1315 C CA . VAL A 1 178 ? 26.917 -13.277 -13.276 1.00 53.94 178 VAL A CA 1
ATOM 1316 C C . VAL A 1 178 ? 27.448 -12.582 -12.020 1.00 53.94 178 VAL A C 1
ATOM 1318 O O . VAL A 1 178 ? 28.244 -13.171 -11.290 1.00 53.94 178 VAL A O 1
ATOM 1321 N N . LEU A 1 179 ? 26.962 -11.379 -11.702 1.00 49.12 179 LEU A N 1
ATOM 1322 C CA . LEU A 1 179 ? 27.356 -10.654 -10.488 1.00 49.12 179 LEU A CA 1
ATOM 1323 C C . LEU A 1 179 ? 26.870 -11.346 -9.207 1.00 49.12 179 LEU A C 1
ATOM 1325 O O . LEU A 1 179 ? 27.587 -11.365 -8.210 1.00 49.12 179 LEU A O 1
ATOM 1329 N N . GLY A 1 180 ? 25.672 -11.938 -9.230 1.00 48.72 180 GLY A N 1
ATOM 1330 C CA . GLY A 1 180 ? 25.127 -12.690 -8.098 1.00 48.72 180 GLY A CA 1
ATOM 1331 C C . GLY A 1 180 ? 25.789 -14.055 -7.879 1.00 48.72 180 GLY A C 1
ATOM 1332 O O . GLY A 1 180 ? 25.829 -14.530 -6.745 1.00 48.72 180 GLY A O 1
ATOM 1333 N N . ALA A 1 181 ? 26.312 -14.681 -8.937 1.00 51.41 181 ALA A N 1
ATOM 1334 C CA . ALA A 1 181 ? 26.959 -15.991 -8.873 1.00 51.41 181 ALA A CA 1
ATOM 1335 C C . ALA A 1 181 ? 28.462 -15.912 -8.557 1.00 51.41 181 ALA A C 1
ATOM 1337 O O . ALA A 1 181 ? 28.992 -16.812 -7.908 1.00 51.41 181 ALA A O 1
ATOM 1338 N N . ALA A 1 182 ? 29.154 -14.858 -9.003 1.00 47.53 182 ALA A N 1
ATOM 1339 C CA . ALA A 1 182 ? 30.609 -14.752 -8.889 1.00 47.53 182 ALA A CA 1
ATOM 1340 C C . ALA A 1 182 ? 31.092 -14.020 -7.626 1.00 47.53 182 ALA A C 1
ATOM 1342 O O . ALA A 1 182 ? 32.290 -14.019 -7.338 1.00 47.53 182 ALA A O 1
ATOM 1343 N N . THR A 1 183 ? 30.210 -13.354 -6.873 1.00 44.84 183 THR A N 1
ATOM 1344 C CA . THR A 1 183 ? 30.635 -12.472 -5.778 1.00 44.84 183 THR A CA 1
ATOM 1345 C C . THR A 1 183 ? 29.604 -12.452 -4.644 1.00 44.84 183 THR A C 1
ATOM 1347 O O . THR A 1 183 ? 28.409 -12.312 -4.909 1.00 44.84 183 THR A O 1
ATOM 1350 N N . PRO A 1 184 ? 30.007 -12.552 -3.359 1.00 55.81 184 PRO A N 1
ATOM 1351 C CA . PRO A 1 184 ? 29.095 -12.266 -2.256 1.00 55.81 184 PRO A CA 1
ATOM 1352 C C . PRO A 1 184 ? 28.501 -10.866 -2.451 1.00 55.81 184 PRO A C 1
ATOM 1354 O O . PRO A 1 184 ? 29.244 -9.908 -2.630 1.00 55.81 184 PRO A O 1
ATOM 1357 N N . PHE A 1 185 ? 27.172 -10.728 -2.403 1.00 46.97 185 PHE A N 1
ATOM 1358 C CA . PHE A 1 185 ? 26.446 -9.498 -2.774 1.00 46.97 185 PHE A CA 1
ATOM 1359 C C . PHE A 1 185 ? 27.005 -8.199 -2.155 1.00 46.97 185 PHE A C 1
ATOM 1361 O O . PHE A 1 185 ? 26.983 -7.150 -2.791 1.00 46.97 185 PHE A O 1
ATOM 1368 N N . ARG A 1 186 ? 27.555 -8.268 -0.934 1.00 49.09 186 ARG A N 1
ATOM 1369 C CA . ARG A 1 186 ? 28.227 -7.142 -0.252 1.00 49.09 186 ARG A CA 1
ATOM 1370 C C . ARG A 1 186 ? 29.429 -6.571 -1.019 1.00 49.09 186 ARG A C 1
ATOM 1372 O O . ARG A 1 186 ? 29.681 -5.376 -0.932 1.00 49.09 186 ARG A O 1
ATOM 1379 N N . ASP A 1 187 ? 30.123 -7.407 -1.779 1.00 46.88 187 ASP A N 1
ATOM 1380 C CA . ASP A 1 187 ? 31.366 -7.076 -2.473 1.00 46.88 187 ASP A CA 1
ATOM 1381 C C . ASP A 1 187 ? 31.085 -6.706 -3.950 1.00 46.88 187 ASP A C 1
ATOM 1383 O O . ASP A 1 187 ? 31.932 -6.127 -4.625 1.00 46.88 187 ASP A O 1
ATOM 1387 N N . ALA A 1 188 ? 29.859 -6.959 -4.436 1.00 47.97 188 ALA A N 1
ATOM 1388 C CA . ALA A 1 188 ? 29.396 -6.613 -5.784 1.00 47.97 188 ALA A CA 1
ATOM 1389 C C . ALA A 1 188 ? 28.930 -5.149 -5.931 1.00 47.97 188 ALA A C 1
ATOM 1391 O O . ALA A 1 188 ? 28.818 -4.653 -7.050 1.00 47.97 188 ALA A O 1
ATOM 1392 N N . VAL A 1 189 ? 28.678 -4.438 -4.824 1.00 51.69 189 VAL A N 1
ATOM 1393 C CA . VAL A 1 189 ? 28.137 -3.062 -4.842 1.00 51.69 189 VAL A CA 1
ATOM 1394 C C . VAL A 1 189 ? 29.150 -2.049 -5.388 1.00 51.69 189 VAL A C 1
ATOM 1396 O O . VAL A 1 189 ? 28.793 -1.218 -6.216 1.00 51.69 189 VAL A O 1
ATOM 1399 N N . ALA A 1 190 ? 30.421 -2.141 -4.988 1.00 50.12 190 ALA A N 1
ATOM 1400 C CA . ALA A 1 190 ? 31.444 -1.181 -5.408 1.00 50.12 190 ALA A CA 1
ATOM 1401 C C . ALA A 1 190 ? 31.779 -1.250 -6.918 1.00 50.12 190 ALA A C 1
ATOM 1403 O O . ALA A 1 190 ? 31.856 -0.194 -7.548 1.00 50.12 190 ALA A O 1
ATOM 1404 N N . PRO A 1 191 ? 31.916 -2.438 -7.544 1.00 45.88 191 PRO A N 1
ATOM 1405 C CA . PRO A 1 191 ? 32.040 -2.541 -8.999 1.00 45.88 191 PRO A CA 1
ATOM 1406 C C . PRO A 1 191 ? 30.822 -1.985 -9.749 1.00 45.88 191 PRO A C 1
ATOM 1408 O O . PRO A 1 191 ? 30.991 -1.316 -10.763 1.00 45.88 191 PRO A O 1
ATOM 1411 N N . LEU A 1 192 ? 29.606 -2.221 -9.238 1.00 47.78 192 LEU A N 1
ATOM 1412 C CA . LEU A 1 192 ? 28.357 -1.704 -9.812 1.00 47.78 192 LEU A CA 1
ATOM 1413 C C . LEU A 1 192 ? 28.300 -0.172 -9.778 1.00 47.78 192 LEU A C 1
ATOM 1415 O O . LEU A 1 192 ? 27.942 0.443 -10.779 1.00 47.78 192 LEU A O 1
ATOM 1419 N N . ASP A 1 193 ? 28.700 0.443 -8.664 1.00 53.78 193 ASP A N 1
ATOM 1420 C CA . ASP A 1 193 ? 28.753 1.902 -8.531 1.00 53.78 193 ASP A CA 1
ATOM 1421 C C . ASP A 1 193 ? 29.771 2.527 -9.502 1.00 53.78 193 ASP A C 1
ATOM 1423 O O . ASP A 1 193 ? 29.499 3.567 -10.104 1.00 53.78 193 ASP A O 1
ATOM 1427 N N . VAL A 1 194 ? 30.922 1.878 -9.718 1.00 47.88 194 VAL A N 1
ATOM 1428 C CA . VAL A 1 194 ? 31.935 2.327 -10.691 1.00 47.88 194 VAL A CA 1
ATOM 1429 C C . VAL A 1 194 ? 31.451 2.150 -12.131 1.00 47.88 194 VAL A C 1
ATOM 1431 O O . VAL A 1 194 ? 31.658 3.036 -12.960 1.00 47.88 194 VAL A O 1
ATOM 1434 N N . LEU A 1 195 ? 30.779 1.043 -12.444 1.00 45.66 195 LEU A N 1
ATOM 1435 C CA . LEU A 1 195 ? 30.269 0.767 -13.789 1.00 45.66 195 LEU A CA 1
ATOM 1436 C C . LEU A 1 195 ? 29.143 1.744 -14.169 1.00 45.66 195 LEU A C 1
ATOM 1438 O O . LEU A 1 195 ? 29.151 2.302 -15.262 1.00 45.66 195 LEU A O 1
ATOM 1442 N N . LEU A 1 196 ? 28.253 2.064 -13.224 1.00 49.28 196 LEU A N 1
ATOM 1443 C CA . LEU A 1 196 ? 27.225 3.100 -13.388 1.00 49.28 196 LEU A CA 1
ATOM 1444 C C . LEU A 1 196 ? 27.813 4.515 -13.508 1.00 49.28 196 LEU A C 1
ATOM 1446 O O . LEU A 1 196 ? 27.264 5.351 -14.223 1.00 49.28 196 LEU A O 1
ATOM 1450 N N . ALA A 1 197 ? 28.927 4.801 -12.827 1.00 48.66 197 ALA A N 1
ATOM 1451 C CA . ALA A 1 197 ? 29.611 6.090 -12.936 1.00 48.66 197 ALA A CA 1
ATOM 1452 C C . ALA A 1 197 ? 30.376 6.249 -14.261 1.00 48.66 197 ALA A C 1
ATOM 1454 O O . ALA A 1 197 ? 30.549 7.366 -14.745 1.00 48.66 197 ALA A O 1
ATOM 1455 N N . THR A 1 198 ? 30.847 5.143 -14.837 1.00 41.47 198 THR A N 1
ATOM 1456 C CA . THR A 1 198 ? 31.662 5.147 -16.057 1.00 41.47 198 THR A CA 1
ATOM 1457 C C . THR A 1 198 ? 30.833 4.983 -17.326 1.00 41.47 198 THR A C 1
ATOM 1459 O O . THR A 1 198 ? 31.271 5.453 -18.376 1.00 41.47 198 THR A O 1
ATOM 1462 N N . HIS A 1 199 ? 29.653 4.355 -17.268 1.00 41.47 199 HIS A N 1
ATOM 1463 C CA . HIS A 1 199 ? 28.768 4.118 -18.419 1.00 41.47 199 HIS A CA 1
ATOM 1464 C C . HIS A 1 199 ? 27.331 4.595 -18.123 1.00 41.47 199 HIS A C 1
ATOM 1466 O O . HIS A 1 199 ? 26.436 3.779 -17.922 1.00 41.47 199 HIS A O 1
ATOM 1472 N N . PRO A 1 200 ? 27.085 5.919 -18.093 1.00 43.34 200 PRO A N 1
ATOM 1473 C CA . PRO A 1 200 ? 25.790 6.485 -17.696 1.00 43.34 200 PRO A CA 1
ATOM 1474 C C . PRO A 1 200 ? 24.654 6.296 -18.723 1.00 43.34 200 PRO A C 1
ATOM 1476 O O . PRO A 1 200 ? 23.510 6.616 -18.409 1.00 43.34 200 PRO A O 1
ATOM 1479 N N . GLU A 1 201 ? 24.968 5.818 -19.931 1.00 42.28 201 GLU A N 1
ATOM 1480 C CA . GLU A 1 201 ? 24.049 5.673 -21.079 1.00 42.28 201 GLU A CA 1
ATOM 1481 C C . GLU A 1 201 ? 23.765 4.208 -21.458 1.00 42.28 201 GLU A C 1
ATOM 1483 O O . GLU A 1 201 ? 23.076 3.959 -22.446 1.00 42.28 201 GLU A O 1
ATOM 1488 N N . ALA A 1 202 ? 24.298 3.239 -20.708 1.00 39.41 202 ALA A N 1
ATOM 1489 C CA . ALA A 1 202 ? 23.772 1.883 -20.777 1.00 39.41 202 ALA A CA 1
ATOM 1490 C C . ALA A 1 202 ? 22.458 1.906 -19.998 1.00 39.41 202 ALA A C 1
ATOM 1492 O O . ALA A 1 202 ? 21.404 1.710 -20.642 1.00 39.41 202 ALA A O 1
#

Mean predicted aligned error: 13.48 Å

Secondary structure (DSSP, 8-state):
---GGG-TT---SSS--B--SSTT-HHHHHHHHHHHHHTSEEEEETTEEEEHHHHHHS-HHHHHHHHHHHHHHH-TT--B-HHHHHHHTT----S--SEEEEE-SSGGG-S-EESSS-SS-HHHHHT---PPPPPEEEEESSPPPP---PPEEEEEE-TTS-EEEEEEE-HHHHHHHHHHHHS-HHHHHHHHHHHHHH-TT-

pLDDT: mean 74.14, std 18.37, range [25.95, 95.88]

Solvent-accessible surface area (backbone atoms only — not comparable to full-atom values): 11945 Å² total; per-residue (Å²): 136,83,63,85,82,73,60,90,80,70,75,73,79,86,55,80,68,46,60,53,95,47,93,82,43,58,68,52,46,53,49,53,52,50,38,24,54,67,24,57,23,30,35,48,20,79,74,24,29,31,45,36,71,60,62,65,69,43,50,73,63,52,45,36,53,55,41,50,54,27,41,36,73,60,36,75,87,64,48,64,29,72,71,45,33,40,42,78,70,69,44,92,68,96,63,77,48,68,44,43,32,26,59,31,94,43,79,88,55,51,54,77,39,69,58,43,98,64,37,62,25,72,50,39,56,69,70,70,66,91,73,79,77,78,38,27,34,28,26,40,53,90,64,85,71,75,45,81,63,70,62,42,83,39,79,41,59,49,97,89,66,51,74,77,48,78,43,72,46,41,62,60,63,50,50,52,50,51,48,63,71,76,35,64,68,85,71,40,50,64,60,50,56,51,49,50,72,73,47,82,84,81

Organism: NCBI:txid455343

Radius of gyration: 22.03 Å; Cα contacts (8 Å, |Δi|>4): 260; chains: 1; bounding box: 54×45×57 Å

Sequence (202 aa):
MTALADVADLRPGTGPLLCAARREDLAARRRLERAWTRGDLVRLAAGVYLPAPTWTALSPWDRSTASAAALALARPATVFTGLTAARLRGLPVALELPALDLRATSPGHRGAAPLTSRPFSPALLATGGRLPRPPRRRPRWGLPQAPSTAPEPVEIRLSDGTGLGWGLADASATLLLVLGAATPFRDAVAPLDVLLATHPEA